Protein AF-F8X136-F1 (afdb_monomer_lite)

Sequence (197 aa):
MKDFIKNSFYFIIFLIKLIYHGHFWNPIKKESLGTIAVLANGPSLKDIIPNLLIKEEFKDVDYIVLNFFAFDNIFFKIKPKYYCFADPMFFHENHRIKDVRKLFSILENEVDWNLTIFIPSPFYRSFVSFSQLKNKYINIIKINNLICKGFPNVRNFFYKKGLAAPPFGSVANLAIFVALNKGYTNINLYGVDHTFF

Radius of gyration: 17.81 Å; chains: 1; bounding box: 45×40×52 Å

Structure (mmCIF, N/CA/C/O backbone):
data_AF-F8X136-F1
#
_entry.id   AF-F8X136-F1
#
loop_
_atom_site.group_PDB
_atom_site.id
_atom_site.type_symbol
_atom_site.label_atom_id
_atom_site.label_alt_id
_atom_site.label_comp_id
_atom_site.label_asym_id
_atom_site.label_entity_id
_atom_site.label_seq_id
_atom_site.pdbx_PDB_ins_code
_atom_site.Cartn_x
_atom_site.Cartn_y
_atom_site.Cartn_z
_atom_site.occupancy
_atom_site.B_iso_or_equiv
_atom_site.auth_seq_id
_atom_site.auth_comp_id
_atom_site.auth_asym_id
_atom_site.auth_atom_id
_atom_site.pdbx_PDB_model_num
ATOM 1 N N . MET A 1 1 ? 12.288 -15.333 -33.917 1.00 68.38 1 MET A N 1
ATOM 2 C CA . MET A 1 1 ? 13.685 -14.858 -33.742 1.00 68.38 1 MET A CA 1
ATOM 3 C C . MET A 1 1 ? 13.768 -13.402 -33.271 1.00 68.38 1 MET A C 1
ATOM 5 O O . MET A 1 1 ? 14.387 -13.164 -32.243 1.00 68.38 1 MET A O 1
ATOM 9 N N . LYS A 1 2 ? 13.115 -12.435 -33.942 1.00 76.69 2 LYS A N 1
ATOM 10 C CA . LYS A 1 2 ? 13.138 -11.008 -33.545 1.00 76.69 2 LYS A CA 1
ATOM 11 C C . LYS A 1 2 ? 12.633 -10.749 -32.113 1.00 76.69 2 LYS A C 1
ATOM 13 O O . LYS A 1 2 ? 13.304 -10.053 -31.356 1.00 76.69 2 LYS A O 1
ATOM 18 N N . ASP A 1 3 ? 11.527 -11.376 -31.706 1.00 82.69 3 ASP A N 1
ATOM 19 C CA . ASP A 1 3 ? 10.986 -11.210 -30.344 1.00 82.69 3 ASP A CA 1
ATOM 20 C C . ASP A 1 3 ? 11.877 -11.815 -29.260 1.00 82.69 3 ASP A C 1
ATOM 22 O O . ASP A 1 3 ? 11.983 -11.269 -28.166 1.00 82.69 3 ASP A O 1
ATOM 26 N N . PHE A 1 4 ? 12.566 -12.915 -29.572 1.00 86.75 4 PHE A N 1
ATOM 27 C CA . PHE A 1 4 ? 13.511 -13.535 -28.650 1.00 86.75 4 PHE A CA 1
ATOM 28 C C . PHE A 1 4 ? 14.698 -12.606 -28.377 1.00 86.75 4 PHE A C 1
ATOM 30 O O . PHE A 1 4 ? 14.999 -12.330 -27.222 1.00 86.75 4 PHE A O 1
ATOM 37 N N . ILE A 1 5 ? 15.310 -12.045 -29.426 1.00 88.94 5 ILE A N 1
ATOM 38 C CA . ILE A 1 5 ? 16.429 -11.097 -29.298 1.00 88.94 5 ILE A CA 1
ATOM 39 C C . ILE A 1 5 ? 15.996 -9.852 -28.508 1.00 88.94 5 ILE A C 1
ATOM 41 O O . ILE A 1 5 ? 16.678 -9.441 -27.570 1.00 88.94 5 ILE A O 1
ATOM 45 N N . LYS A 1 6 ? 14.825 -9.288 -28.834 1.00 88.62 6 LYS A N 1
ATOM 46 C CA . LYS A 1 6 ? 14.253 -8.129 -28.134 1.00 88.62 6 LYS A CA 1
ATOM 47 C C . LYS A 1 6 ? 14.013 -8.412 -26.646 1.00 88.62 6 LYS A C 1
ATOM 49 O O . LYS A 1 6 ? 14.388 -7.604 -25.798 1.00 88.62 6 LYS A O 1
ATOM 54 N N . ASN A 1 7 ? 13.415 -9.557 -26.319 1.00 89.31 7 ASN A N 1
ATOM 55 C CA . ASN A 1 7 ? 13.157 -9.948 -24.934 1.00 89.31 7 ASN A CA 1
ATOM 56 C C . ASN A 1 7 ? 14.448 -10.213 -24.158 1.00 89.31 7 ASN A C 1
ATOM 58 O O . ASN A 1 7 ? 14.544 -9.788 -23.008 1.00 89.31 7 ASN A O 1
ATOM 62 N N . SER A 1 8 ? 15.448 -10.835 -24.785 1.00 90.81 8 SER A N 1
ATOM 63 C CA . SER A 1 8 ? 16.775 -11.034 -24.195 1.00 90.81 8 SER A CA 1
ATOM 64 C C . SER A 1 8 ? 17.458 -9.703 -23.888 1.00 90.81 8 SER A C 1
ATOM 66 O O . SER A 1 8 ? 17.947 -9.514 -22.778 1.00 90.81 8 SER A O 1
ATOM 68 N N . PHE A 1 9 ? 17.415 -8.738 -24.811 1.00 92.00 9 PHE A N 1
ATOM 69 C CA . PHE A 1 9 ? 17.964 -7.399 -24.585 1.00 92.00 9 PHE A CA 1
ATOM 70 C C . PHE A 1 9 ? 17.290 -6.679 -23.405 1.00 92.00 9 PHE A C 1
ATOM 72 O O . PHE A 1 9 ? 17.971 -6.183 -22.505 1.00 92.00 9 PHE A O 1
ATOM 79 N N . TYR A 1 10 ? 15.952 -6.668 -23.345 1.00 91.19 10 TYR A N 1
ATOM 80 C CA . TYR A 1 10 ? 15.237 -6.073 -22.209 1.00 91.19 10 TYR A CA 1
ATOM 81 C C . TYR A 1 10 ? 15.516 -6.780 -20.888 1.00 91.19 10 TYR A C 1
ATOM 83 O O . TYR A 1 10 ? 15.599 -6.120 -19.850 1.00 91.19 10 TYR A O 1
ATOM 91 N N . PHE A 1 11 ? 15.658 -8.101 -20.922 1.00 91.38 11 PHE A N 1
ATOM 92 C CA . PHE A 1 11 ? 15.958 -8.881 -19.737 1.00 91.38 11 PHE A CA 1
ATOM 93 C C . PHE A 1 11 ? 17.374 -8.595 -19.220 1.00 91.38 11 PHE A C 1
ATOM 95 O O . PHE A 1 11 ? 17.539 -8.370 -18.025 1.00 91.38 11 PHE A O 1
ATOM 102 N N . ILE A 1 12 ? 18.371 -8.481 -20.106 1.00 91.81 12 ILE A N 1
ATOM 103 C CA . ILE A 1 12 ? 19.739 -8.074 -19.743 1.00 91.81 12 ILE A CA 1
ATOM 104 C C . ILE A 1 12 ? 19.735 -6.683 -19.099 1.00 91.81 12 ILE A C 1
ATOM 106 O O . ILE A 1 12 ? 20.301 -6.507 -18.022 1.00 91.81 12 ILE A O 1
ATOM 110 N N . ILE A 1 13 ? 19.036 -5.705 -19.690 1.00 91.25 13 ILE A N 1
ATOM 111 C CA . ILE A 1 13 ? 18.898 -4.366 -19.089 1.00 91.25 13 ILE A CA 1
ATOM 112 C C . ILE A 1 13 ? 18.251 -4.448 -17.702 1.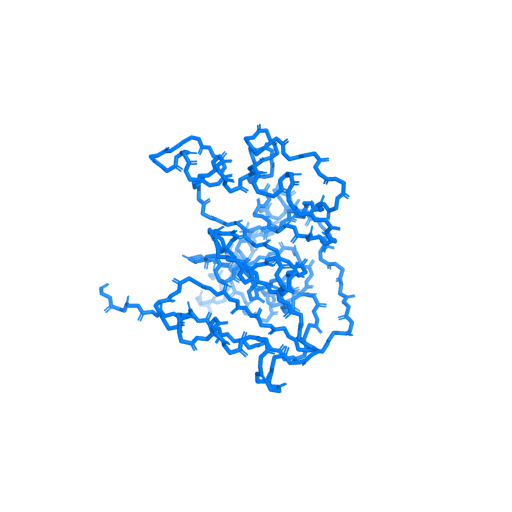00 91.25 13 ILE A C 1
ATOM 114 O O . ILE A 1 13 ? 18.670 -3.745 -16.782 1.00 91.25 13 ILE A O 1
ATOM 118 N N . PHE A 1 14 ? 17.220 -5.279 -17.537 1.00 91.44 14 PHE A N 1
ATOM 119 C CA . PHE A 1 14 ? 16.591 -5.488 -16.236 1.00 91.44 14 PHE A CA 1
ATOM 120 C C . PHE A 1 14 ? 17.577 -6.064 -15.211 1.00 91.44 14 PHE A C 1
ATOM 122 O O . PHE A 1 14 ? 17.640 -5.540 -14.103 1.00 91.44 14 PHE A O 1
ATOM 129 N N . LEU A 1 15 ? 18.371 -7.077 -15.572 1.00 91.44 15 LEU A N 1
ATOM 130 C CA . LEU A 1 15 ? 19.378 -7.661 -14.681 1.00 91.44 15 LEU A CA 1
ATOM 131 C C . LEU A 1 15 ? 20.435 -6.632 -14.268 1.00 91.44 15 LEU A C 1
ATOM 133 O O . LEU A 1 15 ? 20.751 -6.530 -13.087 1.00 91.44 15 LEU A O 1
ATOM 137 N N . ILE A 1 16 ? 20.912 -5.816 -15.212 1.00 91.50 16 ILE A N 1
ATOM 138 C CA . ILE A 1 16 ? 21.828 -4.705 -14.924 1.00 91.50 16 ILE A CA 1
ATOM 139 C C . ILE A 1 16 ? 21.189 -3.760 -13.895 1.00 91.50 16 ILE A C 1
ATOM 141 O O . ILE A 1 16 ? 21.776 -3.484 -12.852 1.00 91.50 16 ILE A O 1
ATOM 145 N N . LYS A 1 17 ? 19.946 -3.318 -14.123 1.00 89.69 17 LYS A N 1
ATOM 146 C CA . LYS A 1 17 ? 19.231 -2.444 -13.175 1.00 89.69 17 LYS A CA 1
ATOM 147 C C . LYS A 1 17 ? 19.014 -3.095 -11.810 1.00 89.69 17 LYS A C 1
ATOM 149 O O . LYS A 1 17 ? 19.097 -2.403 -10.800 1.00 89.69 17 LYS A O 1
ATOM 154 N N . LEU A 1 18 ? 18.745 -4.399 -11.772 1.00 89.62 18 LEU A N 1
ATOM 155 C CA . LEU A 1 18 ? 18.602 -5.156 -10.531 1.00 89.62 18 LEU A CA 1
ATOM 156 C C . LEU A 1 18 ? 19.907 -5.159 -9.730 1.00 89.62 18 LEU A C 1
ATOM 158 O O . LEU A 1 18 ? 19.856 -4.983 -8.519 1.00 89.62 18 LEU A O 1
ATOM 162 N N . ILE A 1 19 ? 21.056 -5.280 -10.399 1.00 88.69 19 ILE A N 1
ATOM 163 C CA . ILE A 1 19 ? 22.373 -5.234 -9.754 1.00 88.69 19 ILE A CA 1
ATOM 164 C C . ILE A 1 19 ? 22.672 -3.852 -9.167 1.00 88.69 19 ILE A C 1
ATOM 166 O O . ILE A 1 19 ? 23.126 -3.764 -8.030 1.00 88.69 19 ILE A O 1
ATOM 170 N N . TYR A 1 20 ? 22.389 -2.777 -9.906 1.00 85.38 20 TYR A N 1
ATOM 171 C CA . TYR A 1 20 ? 22.745 -1.419 -9.472 1.00 85.38 20 TYR A CA 1
ATOM 172 C C . TYR A 1 20 ? 21.740 -0.766 -8.514 1.00 85.38 20 TYR A C 1
ATOM 174 O O . TYR A 1 20 ? 22.125 0.061 -7.690 1.00 85.38 20 TYR A O 1
ATOM 182 N N . HIS A 1 21 ? 20.451 -1.091 -8.627 1.00 78.75 21 HIS A N 1
ATOM 183 C CA . HIS A 1 21 ? 19.378 -0.385 -7.911 1.00 78.75 21 HIS A CA 1
ATOM 184 C C . HIS A 1 21 ? 18.454 -1.303 -7.114 1.00 78.75 21 HIS A C 1
ATOM 186 O O . HIS A 1 21 ? 17.622 -0.824 -6.342 1.00 78.75 21 HIS A O 1
ATOM 192 N N . GLY A 1 22 ? 18.552 -2.612 -7.327 1.00 70.06 22 GLY A N 1
ATOM 193 C CA . GLY A 1 22 ? 17.699 -3.581 -6.670 1.00 70.06 22 GLY A CA 1
ATOM 194 C C . GLY A 1 22 ? 18.111 -3.858 -5.233 1.00 70.06 22 GLY A C 1
ATOM 195 O O . GLY A 1 22 ? 19.248 -3.658 -4.809 1.00 70.06 22 GLY A O 1
ATOM 196 N N . HIS A 1 23 ? 17.157 -4.392 -4.483 1.00 75.69 23 HIS A N 1
ATOM 197 C CA . HIS A 1 23 ? 17.448 -5.151 -3.276 1.00 75.69 23 HIS A CA 1
ATOM 198 C C . HIS A 1 23 ? 17.179 -6.625 -3.581 1.00 75.69 23 HIS A C 1
ATOM 200 O O . HIS A 1 23 ? 16.174 -6.953 -4.212 1.00 75.69 23 HIS A O 1
ATOM 206 N N . PHE A 1 24 ? 18.091 -7.503 -3.162 1.00 80.69 24 PHE A N 1
ATOM 207 C CA . PHE A 1 24 ? 18.081 -8.928 -3.515 1.00 80.69 24 PHE A CA 1
ATOM 208 C C . PHE A 1 24 ? 17.252 -9.806 -2.566 1.00 80.69 24 PHE A C 1
ATOM 210 O O . PHE A 1 24 ? 17.377 -11.028 -2.574 1.00 80.69 24 PHE A O 1
ATOM 217 N N . TRP A 1 25 ? 16.396 -9.201 -1.745 1.00 81.06 25 TRP A N 1
ATOM 218 C CA . TRP A 1 25 ? 15.521 -9.909 -0.817 1.00 81.06 25 TRP A CA 1
ATOM 219 C C . TRP A 1 25 ? 14.081 -9.425 -0.958 1.00 81.06 25 TRP A C 1
ATOM 221 O O . TRP A 1 25 ? 13.841 -8.268 -1.301 1.00 81.06 25 TRP A O 1
ATOM 231 N N . ASN A 1 26 ? 13.122 -10.302 -0.644 1.00 84.31 26 ASN A N 1
ATOM 232 C CA . ASN A 1 26 ? 11.724 -9.908 -0.516 1.00 84.31 26 ASN A CA 1
ATOM 233 C C . ASN A 1 26 ? 11.485 -9.381 0.905 1.00 84.31 26 ASN A C 1
ATOM 235 O O . ASN A 1 26 ? 11.567 -10.164 1.853 1.00 84.31 26 ASN A O 1
ATOM 239 N N . PRO A 1 27 ? 11.195 -8.086 1.096 1.00 86.75 27 PRO A N 1
ATOM 240 C CA . PRO A 1 27 ? 10.870 -7.574 2.420 1.00 86.75 27 PRO A CA 1
ATOM 241 C C . PRO A 1 27 ? 9.451 -7.975 2.855 1.00 86.75 27 PRO A C 1
ATOM 243 O O . PRO A 1 27 ? 9.126 -7.908 4.041 1.00 86.75 27 PRO A O 1
ATOM 246 N N . ILE A 1 28 ? 8.606 -8.429 1.921 1.00 89.94 28 ILE A N 1
ATOM 247 C CA . ILE A 1 28 ? 7.302 -9.008 2.229 1.00 89.94 28 ILE A CA 1
ATOM 248 C C . ILE A 1 28 ? 7.516 -10.447 2.697 1.00 89.94 28 ILE A C 1
ATOM 250 O O . ILE A 1 28 ? 7.789 -11.350 1.906 1.00 89.94 28 ILE A O 1
ATOM 254 N N . LYS A 1 29 ? 7.363 -10.669 4.005 1.00 86.56 29 LYS A N 1
ATOM 255 C CA . LYS A 1 29 ? 7.279 -12.020 4.567 1.00 86.56 29 LYS A CA 1
ATOM 256 C C . LYS A 1 29 ? 5.979 -12.668 4.106 1.00 86.56 29 LYS A C 1
ATOM 258 O O . LYS A 1 29 ? 4.913 -12.118 4.387 1.00 86.56 29 LYS A O 1
ATOM 263 N N . LYS A 1 30 ? 6.091 -13.799 3.405 1.00 84.31 30 LYS A N 1
ATOM 264 C CA . LYS A 1 30 ? 4.945 -14.617 3.009 1.00 84.31 30 LYS A CA 1
ATOM 265 C C . LYS A 1 30 ? 4.347 -15.271 4.250 1.00 84.31 30 LYS A C 1
ATOM 267 O O . LYS A 1 30 ? 5.061 -15.892 5.032 1.00 84.31 30 LYS A O 1
ATOM 272 N N . GLU A 1 31 ? 3.046 -15.139 4.386 1.00 84.31 31 GLU A N 1
ATOM 273 C CA . GLU A 1 31 ? 2.221 -15.728 5.427 1.00 84.31 31 GLU A CA 1
ATOM 274 C C . GLU A 1 31 ? 1.159 -16.598 4.715 1.00 84.31 31 GLU A C 1
ATOM 276 O O . GLU A 1 31 ? 0.808 -16.347 3.561 1.00 84.31 31 GLU A O 1
ATOM 281 N N . SER A 1 32 ? 0.682 -17.673 5.345 1.00 70.12 32 SER A N 1
ATOM 282 C CA . SER A 1 32 ? -0.450 -18.440 4.802 1.00 70.12 32 SER A CA 1
ATOM 283 C C . SER A 1 32 ? -1.734 -17.782 5.291 1.00 70.12 32 SER A C 1
ATOM 285 O O . SER A 1 32 ? -2.169 -18.064 6.404 1.00 70.12 32 SER A O 1
ATOM 287 N N . LEU A 1 33 ? -2.278 -16.853 4.503 1.00 81.12 33 LEU A N 1
ATOM 288 C CA . LEU A 1 33 ? -3.357 -15.963 4.936 1.00 81.12 33 LEU A CA 1
ATOM 289 C C . LEU A 1 33 ? -4.677 -16.266 4.218 1.00 81.12 33 LEU A C 1
ATOM 291 O O . LEU A 1 33 ? -4.693 -16.751 3.084 1.00 81.12 33 LEU A O 1
ATOM 295 N N . GLY A 1 34 ? -5.783 -15.977 4.904 1.00 93.31 34 GLY A N 1
ATOM 296 C CA . GLY A 1 34 ? -7.142 -16.153 4.396 1.00 93.31 34 GLY A CA 1
ATOM 297 C C . GLY A 1 34 ? -7.514 -15.090 3.361 1.00 93.31 34 GLY A C 1
ATOM 298 O O . GLY A 1 34 ? -6.880 -14.973 2.308 1.00 93.31 34 GLY A O 1
ATOM 299 N N . THR A 1 35 ? -8.547 -14.314 3.671 1.00 96.62 35 THR A N 1
ATOM 300 C CA . THR A 1 35 ? -9.100 -13.288 2.783 1.00 96.62 35 THR A CA 1
ATOM 301 C C . THR A 1 35 ? -8.597 -11.898 3.164 1.00 96.62 35 THR A C 1
ATOM 303 O O . THR A 1 35 ? -8.497 -11.567 4.344 1.00 96.62 35 THR A O 1
ATOM 306 N N . ILE A 1 36 ? -8.306 -11.073 2.157 1.00 97.81 36 ILE A N 1
ATOM 307 C CA . ILE A 1 36 ? -8.037 -9.642 2.326 1.00 97.81 36 ILE A CA 1
ATOM 308 C C . ILE A 1 36 ? -8.934 -8.803 1.423 1.00 97.81 36 ILE A C 1
ATOM 310 O O . ILE A 1 36 ? -9.125 -9.132 0.252 1.00 97.81 36 ILE A O 1
ATOM 314 N N . ALA A 1 37 ? -9.434 -7.688 1.948 1.00 98.00 37 ALA A N 1
ATOM 315 C CA . ALA A 1 37 ? -10.122 -6.662 1.180 1.00 98.00 37 ALA A CA 1
ATOM 316 C C . ALA A 1 37 ? -9.177 -5.493 0.867 1.00 98.00 37 ALA A C 1
ATOM 318 O O . ALA A 1 37 ? -8.633 -4.843 1.765 1.00 98.00 37 ALA A O 1
ATOM 319 N N . VAL A 1 38 ? -8.996 -5.211 -0.425 1.00 98.19 38 VAL A N 1
ATOM 320 C CA . VAL A 1 38 ? -8.336 -4.003 -0.928 1.00 98.19 38 VAL A CA 1
ATOM 321 C C . VAL A 1 38 ? -9.386 -2.913 -1.076 1.00 98.19 38 VAL A C 1
ATOM 323 O O . VAL A 1 38 ? -10.239 -2.985 -1.962 1.00 98.19 38 VAL A O 1
ATOM 326 N N . LEU A 1 39 ? -9.306 -1.896 -0.221 1.00 97.75 39 LEU A N 1
ATOM 327 C CA . LEU A 1 39 ? -10.189 -0.734 -0.247 1.00 97.75 39 LEU A CA 1
ATOM 328 C C . LEU A 1 39 ? -9.473 0.411 -0.967 1.00 97.75 39 LEU A C 1
ATOM 330 O O . LEU A 1 39 ? -8.660 1.129 -0.379 1.00 97.75 39 LEU A O 1
ATOM 334 N N . ALA A 1 40 ? -9.728 0.526 -2.269 1.00 94.50 40 ALA A N 1
ATOM 335 C CA . ALA A 1 40 ? -9.256 1.637 -3.086 1.00 94.50 40 ALA A CA 1
ATOM 336 C C . ALA A 1 40 ? -10.184 2.857 -2.948 1.00 94.50 40 ALA A C 1
ATOM 338 O O . ALA A 1 40 ? -11.033 2.892 -2.072 1.00 94.50 40 ALA A O 1
ATOM 339 N N . ASN A 1 41 ? -10.010 3.889 -3.775 1.00 90.31 41 ASN A N 1
ATOM 340 C CA . ASN A 1 41 ? -10.649 5.200 -3.572 1.00 90.31 41 ASN A CA 1
ATOM 341 C C . ASN A 1 41 ? -11.751 5.549 -4.578 1.00 90.31 41 ASN A C 1
ATOM 343 O O . ASN A 1 41 ? -12.173 6.704 -4.651 1.00 90.31 41 ASN A O 1
ATOM 347 N N . GLY A 1 42 ? -12.160 4.602 -5.411 1.00 91.06 42 GLY A N 1
ATOM 348 C CA . GLY A 1 42 ? -13.176 4.839 -6.421 1.00 91.06 42 GLY A CA 1
ATOM 349 C C . GLY A 1 42 ? -14.564 5.108 -5.810 1.00 91.06 42 GLY A C 1
ATOM 350 O O . GLY A 1 42 ? -14.824 4.710 -4.668 1.00 91.06 42 GLY A O 1
ATOM 351 N N . PRO A 1 43 ? -15.464 5.799 -6.541 1.00 91.69 43 PRO A N 1
ATOM 352 C CA . PRO A 1 43 ? -16.816 6.113 -6.082 1.00 91.69 43 PRO A CA 1
ATOM 353 C C . PRO A 1 43 ? -17.616 4.925 -5.534 1.00 91.69 43 PRO A C 1
ATOM 355 O O . PRO A 1 43 ? -18.352 5.120 -4.566 1.00 91.69 43 PRO A O 1
ATOM 358 N N . SER A 1 44 ? -17.450 3.717 -6.088 1.00 93.75 44 SER A N 1
ATOM 359 C CA . SER A 1 44 ? -18.178 2.518 -5.641 1.00 93.75 44 SER A CA 1
ATOM 360 C C . SER A 1 44 ? -17.847 2.113 -4.204 1.00 93.75 44 SER A C 1
ATOM 362 O O . SER A 1 44 ? -18.632 1.418 -3.564 1.00 93.75 44 SER A O 1
ATOM 364 N N . LEU A 1 45 ? -16.730 2.593 -3.639 1.00 94.88 45 LEU A N 1
ATOM 365 C CA . LEU A 1 45 ? -16.382 2.338 -2.240 1.00 94.88 45 LEU A CA 1
ATOM 366 C C . LEU A 1 45 ? -17.422 2.914 -1.267 1.00 94.88 45 LEU A C 1
ATOM 368 O O . LEU A 1 45 ? -17.621 2.357 -0.187 1.00 94.88 45 LEU A O 1
ATOM 372 N N . LYS A 1 46 ? -18.104 4.006 -1.636 1.00 93.06 46 LYS A N 1
ATOM 373 C CA . LYS A 1 46 ? -19.088 4.673 -0.767 1.00 93.06 46 LYS A CA 1
ATOM 374 C C . LYS A 1 46 ? -20.222 3.741 -0.348 1.00 93.06 46 LYS A C 1
ATOM 376 O O . LYS A 1 46 ? -20.654 3.802 0.798 1.00 93.06 46 LYS A O 1
ATOM 381 N N . ASP A 1 47 ? -20.634 2.845 -1.238 1.00 93.06 47 ASP A N 1
ATOM 382 C CA . ASP A 1 47 ? -21.699 1.875 -0.973 1.00 93.06 47 ASP A CA 1
ATOM 383 C C . ASP A 1 47 ? -21.198 0.673 -0.152 1.00 93.06 47 ASP A C 1
ATOM 385 O O . ASP A 1 47 ? -21.979 -0.074 0.440 1.00 93.06 47 ASP A O 1
ATOM 389 N N . ILE A 1 48 ? -19.877 0.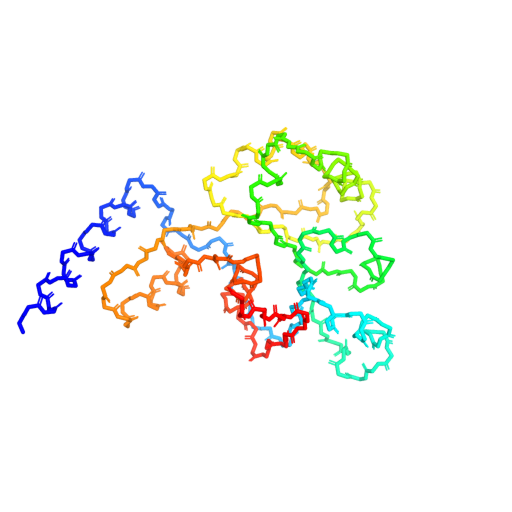487 -0.079 1.00 95.38 48 ILE A N 1
ATOM 390 C CA . ILE A 1 48 ? -19.233 -0.604 0.656 1.00 95.38 48 ILE A CA 1
ATOM 391 C C . ILE A 1 48 ? -18.953 -0.214 2.109 1.00 95.38 48 ILE A C 1
ATOM 393 O O . ILE A 1 48 ? -19.179 -1.032 2.998 1.00 95.38 48 ILE A O 1
ATOM 397 N N . ILE A 1 49 ? -18.524 1.026 2.378 1.00 94.81 49 ILE A N 1
ATOM 398 C CA . ILE A 1 49 ? -18.128 1.495 3.724 1.00 94.81 49 ILE A CA 1
ATOM 399 C C . ILE A 1 49 ? -19.163 1.168 4.819 1.00 94.81 49 ILE A C 1
ATOM 401 O O . ILE A 1 49 ? -18.762 0.600 5.839 1.00 94.81 49 ILE A O 1
ATOM 405 N N . PRO A 1 50 ? -20.475 1.441 4.645 1.00 93.94 50 PRO A N 1
ATOM 406 C CA . PRO A 1 50 ? -21.4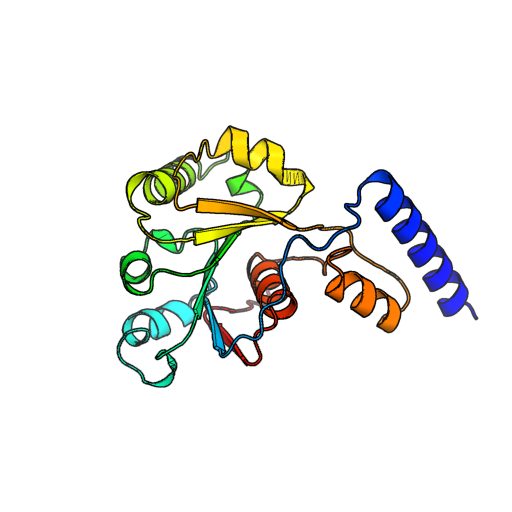76 1.144 5.674 1.00 93.94 50 PRO A CA 1
ATOM 407 C C . PRO A 1 50 ? -21.612 -0.351 5.986 1.00 93.94 50 PRO A C 1
ATOM 409 O O . PRO A 1 50 ? -22.058 -0.722 7.068 1.00 93.94 50 PRO A O 1
ATOM 412 N N . ASN A 1 51 ? -21.222 -1.213 5.044 1.00 94.31 51 ASN A N 1
ATOM 413 C CA . ASN A 1 51 ? -21.401 -2.656 5.124 1.00 94.31 51 ASN A CA 1
ATOM 414 C C . ASN A 1 51 ? -20.214 -3.388 5.767 1.00 94.31 51 ASN A C 1
ATOM 416 O O . ASN A 1 51 ? -20.394 -4.527 6.200 1.00 94.31 51 ASN A O 1
ATOM 420 N N . LEU A 1 52 ? -19.043 -2.742 5.876 1.00 94.31 52 LEU A N 1
ATOM 421 C CA . LEU A 1 52 ? -17.785 -3.357 6.336 1.00 94.31 52 LEU A CA 1
ATOM 422 C C . LEU A 1 52 ? -17.855 -3.978 7.741 1.00 94.31 52 LEU A C 1
ATOM 424 O O . LEU A 1 52 ? -17.054 -4.845 8.062 1.00 94.31 52 LEU A O 1
ATOM 428 N N . LEU A 1 53 ? -18.792 -3.538 8.584 1.00 93.06 53 LEU A N 1
ATOM 429 C CA . LEU A 1 53 ? -18.952 -4.043 9.956 1.00 93.06 53 LEU A CA 1
ATOM 430 C C . LEU A 1 53 ? -20.187 -4.927 10.147 1.00 93.06 53 LEU A C 1
ATOM 432 O O . LEU A 1 53 ? -20.421 -5.401 11.254 1.00 93.06 53 LEU A O 1
ATOM 436 N N . ILE A 1 54 ? -21.013 -5.081 9.110 1.00 92.81 54 ILE A N 1
ATOM 437 C CA . ILE A 1 54 ? -22.357 -5.662 9.234 1.00 92.81 54 ILE A CA 1
ATOM 438 C C . ILE A 1 54 ? -22.476 -6.943 8.416 1.00 92.81 54 ILE A C 1
ATOM 440 O O . ILE A 1 54 ? -23.072 -7.912 8.880 1.00 92.81 54 ILE A O 1
ATOM 444 N N . LYS A 1 55 ? -21.944 -6.963 7.189 1.00 93.00 55 LYS A N 1
ATOM 445 C CA . LYS A 1 55 ? -22.090 -8.129 6.314 1.00 93.00 55 LYS A CA 1
ATOM 446 C C . LYS A 1 55 ? -21.069 -9.209 6.658 1.00 93.00 55 LYS A C 1
ATOM 448 O O . LYS A 1 55 ? -19.889 -8.924 6.837 1.00 93.00 55 LYS A O 1
ATOM 453 N N . GLU A 1 56 ? -21.522 -10.460 6.633 1.00 91.62 56 GLU A N 1
ATOM 454 C CA . GLU A 1 56 ? -20.688 -11.648 6.870 1.00 91.62 56 GLU A CA 1
ATOM 455 C C . GLU A 1 56 ? -19.489 -11.750 5.912 1.00 91.62 56 GLU A C 1
ATOM 457 O O . GLU A 1 56 ? -18.446 -12.260 6.300 1.00 91.62 56 GLU A O 1
ATOM 462 N N . GLU A 1 57 ? -19.580 -11.206 4.691 1.00 91.56 57 GLU A N 1
ATOM 463 C CA . GLU A 1 57 ? -18.462 -11.207 3.727 1.00 91.56 57 GLU A CA 1
ATOM 464 C C . GLU A 1 57 ? -17.208 -10.459 4.224 1.00 91.56 57 GLU A C 1
ATOM 466 O O . GLU A 1 57 ? -16.121 -10.666 3.689 1.00 91.56 57 GLU A O 1
ATOM 471 N N . PHE A 1 58 ? -17.361 -9.596 5.234 1.00 94.69 58 PHE A N 1
ATOM 472 C CA . PHE A 1 58 ? -16.302 -8.776 5.827 1.00 94.69 58 PHE A CA 1
ATOM 473 C C . PHE A 1 58 ? -15.810 -9.298 7.182 1.00 94.69 58 PHE A C 1
ATOM 475 O O . PHE A 1 58 ? -14.930 -8.696 7.806 1.00 94.69 58 PHE A O 1
ATOM 482 N N . LYS A 1 59 ? -16.362 -10.423 7.642 1.00 92.06 59 LYS A N 1
ATOM 483 C CA . LYS A 1 59 ? -15.952 -11.089 8.874 1.00 92.06 59 LYS A CA 1
ATOM 484 C C . LYS A 1 59 ? -14.670 -11.889 8.647 1.00 92.06 59 LYS A C 1
ATOM 486 O O . LYS A 1 59 ? -14.528 -12.556 7.628 1.00 92.06 59 LYS A O 1
ATOM 491 N N . ASP A 1 60 ? -13.741 -11.818 9.600 1.00 91.75 60 ASP A N 1
ATOM 492 C CA . ASP A 1 60 ? -12.431 -12.488 9.533 1.00 91.75 60 ASP A CA 1
ATOM 493 C C . ASP A 1 60 ? -11.613 -12.129 8.270 1.00 91.75 60 ASP A C 1
ATOM 495 O O . ASP A 1 60 ? -10.815 -12.921 7.763 1.00 91.75 60 ASP A O 1
ATOM 499 N N . VAL A 1 61 ? -11.812 -10.906 7.760 1.00 95.69 61 VAL A N 1
ATOM 500 C CA . VAL A 1 61 ? -11.104 -10.345 6.604 1.00 95.69 61 VAL A CA 1
ATOM 501 C C . VAL A 1 61 ? -10.048 -9.344 7.069 1.00 95.69 61 VAL A C 1
ATOM 503 O O . VAL A 1 61 ? -10.341 -8.422 7.828 1.00 95.69 61 VAL A O 1
ATOM 506 N N . ASP A 1 62 ? -8.817 -9.498 6.577 1.00 97.50 62 ASP A N 1
ATOM 507 C CA . ASP A 1 62 ? -7.782 -8.471 6.723 1.00 97.50 62 ASP A CA 1
ATOM 508 C C . ASP A 1 62 ? -8.060 -7.308 5.749 1.00 97.50 62 ASP A C 1
ATOM 510 O O . ASP A 1 62 ? -8.644 -7.493 4.681 1.00 97.50 62 ASP A O 1
ATOM 514 N N . TYR A 1 63 ? -7.588 -6.100 6.060 1.00 98.38 63 TYR A N 1
ATOM 515 C CA . TYR A 1 63 ? -7.786 -4.928 5.195 1.00 98.38 63 TYR A CA 1
ATOM 516 C C . TYR A 1 63 ? -6.470 -4.299 4.750 1.00 98.38 63 TYR A C 1
ATOM 518 O O . TYR A 1 63 ? -5.530 -4.136 5.538 1.00 98.38 63 TYR A O 1
ATOM 526 N N . ILE A 1 64 ? -6.441 -3.880 3.484 1.00 98.62 64 ILE A N 1
ATOM 527 C CA . ILE A 1 64 ? -5.431 -2.978 2.934 1.00 98.62 64 ILE A CA 1
ATOM 528 C C . ILE A 1 64 ? -6.100 -1.733 2.369 1.00 98.62 64 ILE A C 1
ATOM 530 O O . ILE A 1 64 ? -6.988 -1.811 1.522 1.00 98.62 64 ILE A O 1
ATOM 534 N N . VAL A 1 65 ? -5.654 -0.581 2.854 1.00 98.50 65 VAL A N 1
ATOM 535 C CA . VAL A 1 65 ? -6.200 0.732 2.496 1.00 98.50 65 VAL A CA 1
ATOM 536 C C . VAL A 1 65 ? -5.132 1.583 1.812 1.00 98.50 65 VAL A C 1
ATOM 538 O O . VAL A 1 65 ? -3.941 1.249 1.830 1.00 98.50 65 VAL A O 1
ATOM 541 N N . LEU A 1 66 ? -5.534 2.681 1.174 1.00 97.19 66 LEU A N 1
ATOM 542 C CA . LEU A 1 66 ? -4.613 3.533 0.425 1.00 97.19 66 LEU A CA 1
ATOM 543 C C . LEU A 1 66 ? -4.970 5.022 0.493 1.00 97.19 66 LEU A C 1
ATOM 545 O O . LEU A 1 66 ? -6.080 5.413 0.847 1.00 97.19 66 LEU A O 1
ATOM 549 N N . ASN A 1 67 ? -4.002 5.871 0.137 1.00 96.31 67 ASN A N 1
ATOM 550 C CA . ASN A 1 67 ? -4.155 7.328 0.041 1.00 96.31 67 ASN A CA 1
ATOM 551 C C . ASN A 1 67 ? -4.771 7.966 1.304 1.00 96.31 67 ASN A C 1
ATOM 553 O O . ASN A 1 67 ? -4.187 7.857 2.371 1.00 96.31 67 ASN A O 1
ATOM 557 N N . PHE A 1 68 ? -5.922 8.640 1.210 1.00 97.44 68 PHE A N 1
ATOM 558 C CA . PHE A 1 68 ? -6.570 9.362 2.317 1.00 97.44 68 PHE A CA 1
ATOM 559 C C . PHE A 1 68 ? -7.657 8.558 3.044 1.00 97.44 68 PHE A C 1
ATOM 561 O O . PHE A 1 68 ? -8.483 9.153 3.729 1.00 97.44 68 PHE A O 1
ATOM 568 N N . PHE A 1 69 ? -7.686 7.228 2.905 1.00 97.94 69 PHE A N 1
ATOM 569 C CA . PHE A 1 69 ? -8.722 6.391 3.524 1.00 97.94 69 PHE A CA 1
ATOM 570 C C . PHE A 1 69 ? -8.858 6.616 5.042 1.00 97.94 69 PHE A C 1
ATOM 572 O O . PHE A 1 69 ? -9.966 6.581 5.565 1.00 97.94 69 PHE A O 1
ATOM 579 N N . ALA A 1 70 ? -7.761 6.937 5.740 1.00 98.06 70 ALA A N 1
ATOM 580 C CA . ALA A 1 70 ? -7.782 7.237 7.177 1.00 98.06 70 ALA A CA 1
ATOM 581 C C . ALA A 1 70 ? -8.639 8.452 7.586 1.00 98.06 70 ALA A C 1
ATOM 583 O O . ALA A 1 70 ? -8.803 8.707 8.773 1.00 98.06 70 ALA A O 1
ATOM 584 N N . PHE A 1 71 ? -9.162 9.231 6.635 1.00 97.75 71 PHE A N 1
ATOM 585 C CA . PHE A 1 71 ? -10.097 10.318 6.934 1.00 97.75 71 PHE A CA 1
ATOM 586 C C . PHE A 1 71 ? -11.506 9.831 7.261 1.00 97.75 71 PHE A C 1
ATOM 588 O O . PHE A 1 71 ? -12.281 10.597 7.831 1.00 97.75 71 PHE A O 1
ATOM 595 N N . ASP A 1 72 ? -11.848 8.602 6.886 1.00 96.50 72 ASP A N 1
ATOM 596 C CA . ASP A 1 72 ? -13.137 8.012 7.210 1.00 96.50 72 ASP A CA 1
ATOM 597 C C . ASP A 1 72 ? -13.077 7.309 8.574 1.00 96.50 72 ASP A C 1
ATOM 599 O O . ASP A 1 72 ? -12.158 6.536 8.849 1.00 96.50 72 ASP A O 1
ATOM 603 N N . ASN A 1 73 ? -14.085 7.531 9.424 1.00 96.31 73 ASN A N 1
ATOM 604 C CA . ASN A 1 73 ? -14.175 6.930 10.759 1.00 96.31 73 ASN A CA 1
ATOM 605 C C . ASN A 1 73 ? -14.143 5.395 10.732 1.00 96.31 73 ASN A C 1
ATOM 607 O O . ASN A 1 73 ? -13.788 4.768 11.733 1.00 96.31 73 ASN A O 1
ATOM 611 N N . ILE A 1 74 ? -14.518 4.775 9.610 1.00 97.19 74 ILE A N 1
ATOM 612 C CA . ILE A 1 74 ? -14.445 3.326 9.436 1.00 97.19 74 ILE A CA 1
ATOM 613 C C . ILE A 1 74 ? -13.014 2.793 9.579 1.00 97.19 74 ILE A C 1
ATOM 615 O O . ILE A 1 74 ? -12.837 1.673 10.053 1.00 97.19 74 ILE A O 1
ATOM 619 N N . PHE A 1 75 ? -11.995 3.603 9.262 1.00 98.44 75 PHE A N 1
ATOM 620 C CA . PHE A 1 75 ? -10.577 3.252 9.382 1.00 98.44 75 PHE A CA 1
ATOM 621 C C . PHE A 1 75 ? -10.210 2.778 10.792 1.00 98.44 75 PHE A C 1
ATOM 623 O O . PHE A 1 75 ? -9.587 1.729 10.952 1.00 98.44 75 PHE A O 1
ATOM 630 N N . PHE A 1 76 ? -10.664 3.502 11.816 1.00 98.31 76 PHE A N 1
ATOM 631 C CA . PHE A 1 76 ? -10.388 3.184 13.220 1.00 98.31 76 PHE A CA 1
ATOM 632 C C . PHE A 1 76 ? -11.177 1.975 13.731 1.00 98.31 76 PHE A C 1
ATOM 634 O O . PHE A 1 76 ? -10.807 1.379 14.741 1.00 98.31 76 PHE A O 1
ATOM 641 N N . LYS A 1 77 ? -12.263 1.606 13.039 1.00 97.44 77 LYS A N 1
ATOM 642 C CA . LYS A 1 77 ? -13.103 0.455 13.391 1.00 97.44 77 LYS A CA 1
ATOM 643 C C . LYS A 1 77 ? -12.575 -0.837 12.774 1.00 97.44 77 LYS A C 1
ATOM 645 O O . LYS A 1 77 ? -12.470 -1.832 13.479 1.00 97.44 77 LYS A O 1
ATOM 650 N N . ILE A 1 78 ? -12.221 -0.814 11.485 1.00 97.38 78 ILE A N 1
ATOM 651 C CA . ILE A 1 78 ? -11.711 -2.001 10.777 1.00 97.38 78 ILE A CA 1
ATOM 652 C C . ILE A 1 78 ? -10.229 -2.266 11.062 1.00 97.38 78 ILE A C 1
ATOM 654 O O . ILE A 1 78 ? -9.762 -3.368 10.799 1.00 97.38 78 ILE A O 1
ATOM 658 N N . LYS A 1 79 ? -9.493 -1.259 11.566 1.00 98.25 79 LYS A N 1
ATOM 659 C CA . LYS A 1 79 ? -8.078 -1.340 11.963 1.00 98.25 79 LYS A CA 1
ATOM 660 C C . LYS A 1 79 ? -7.226 -2.084 10.922 1.00 98.25 79 LYS A C 1
ATOM 662 O O . LYS A 1 79 ? -6.737 -3.183 11.192 1.00 98.25 79 LYS A O 1
ATOM 667 N N . PRO A 1 80 ? -7.059 -1.524 9.707 1.00 98.44 80 PRO A N 1
ATOM 668 C CA . PRO A 1 80 ? -6.438 -2.249 8.610 1.00 98.44 80 PRO A CA 1
ATOM 669 C C . PRO A 1 80 ? -5.023 -2.692 8.961 1.00 98.44 80 PRO A C 1
ATOM 671 O O . PRO A 1 80 ? -4.265 -1.964 9.602 1.00 98.44 80 PRO A O 1
ATOM 674 N N . LYS A 1 81 ? -4.652 -3.879 8.485 1.00 98.19 81 LYS A N 1
ATOM 675 C CA . LYS A 1 81 ? -3.323 -4.457 8.699 1.00 98.19 81 LYS A CA 1
ATOM 676 C C . LYS A 1 81 ? -2.272 -3.758 7.840 1.00 98.19 81 LYS A C 1
ATOM 678 O O . LYS A 1 81 ? -1.105 -3.663 8.234 1.00 98.19 81 LYS A O 1
ATOM 683 N N . TYR A 1 82 ? -2.675 -3.256 6.667 1.00 98.62 82 TYR A N 1
ATOM 684 C CA . TYR A 1 82 ? -1.765 -2.647 5.701 1.00 98.62 82 TYR A CA 1
ATOM 685 C C . TYR A 1 82 ? -2.261 -1.312 5.139 1.00 98.62 82 TYR A C 1
ATOM 687 O O . TYR A 1 82 ? -3.453 -1.107 4.918 1.00 98.62 82 TYR A O 1
ATOM 695 N N . TYR A 1 83 ? -1.308 -0.437 4.816 1.00 98.75 83 TYR A N 1
ATOM 696 C CA . TYR A 1 83 ? -1.534 0.839 4.137 1.00 98.75 83 TYR A CA 1
ATOM 697 C C . TYR A 1 83 ? -0.583 0.970 2.946 1.00 98.75 83 TYR A C 1
ATOM 699 O O . TYR A 1 83 ? 0.605 0.695 3.089 1.00 98.75 83 TYR A O 1
ATOM 707 N N . CYS A 1 84 ? -1.052 1.415 1.783 1.00 98.38 84 CYS A N 1
ATOM 708 C CA . CYS A 1 84 ? -0.186 1.665 0.626 1.00 98.38 84 CYS A CA 1
ATOM 709 C C . CYS A 1 84 ? -0.104 3.147 0.248 1.00 98.38 84 CYS A C 1
ATOM 711 O O . CYS A 1 84 ? -1.128 3.815 0.095 1.00 98.38 84 CYS A O 1
ATOM 713 N N . PHE A 1 85 ? 1.120 3.619 -0.013 1.00 97.56 85 PHE A N 1
ATOM 714 C CA . PHE A 1 85 ? 1.381 4.901 -0.669 1.00 97.56 85 PHE A CA 1
ATOM 715 C C . PHE A 1 85 ? 2.269 4.693 -1.889 1.00 97.56 85 PHE A C 1
ATOM 717 O O . PHE A 1 85 ? 3.380 4.185 -1.773 1.00 97.56 85 PHE A O 1
ATOM 724 N N . ALA A 1 86 ? 1.799 5.118 -3.059 1.00 94.81 86 ALA A N 1
ATOM 725 C CA . ALA A 1 86 ? 2.621 5.198 -4.269 1.00 94.81 86 ALA A CA 1
ATOM 726 C C . ALA A 1 86 ? 2.458 6.527 -5.023 1.00 94.81 86 ALA A C 1
ATOM 728 O O . ALA A 1 86 ? 3.212 6.779 -5.960 1.00 94.81 86 ALA A O 1
ATOM 729 N N . ASP A 1 87 ? 1.513 7.377 -4.610 1.00 93.75 87 ASP A N 1
ATOM 730 C CA . ASP A 1 87 ? 1.331 8.702 -5.194 1.00 93.75 87 ASP A CA 1
ATOM 731 C C . ASP A 1 87 ? 2.468 9.649 -4.753 1.00 93.75 87 ASP A C 1
ATOM 733 O O . ASP A 1 87 ? 2.754 9.726 -3.551 1.00 93.75 87 ASP A O 1
ATOM 737 N N . PRO A 1 88 ? 3.104 10.380 -5.690 1.00 92.44 88 PRO A N 1
ATOM 738 C CA . PRO A 1 88 ? 4.134 11.376 -5.404 1.00 92.44 88 PRO A CA 1
ATOM 739 C C . PRO A 1 88 ? 3.800 12.341 -4.251 1.00 92.44 88 PRO A C 1
ATOM 741 O O . PRO A 1 88 ? 4.709 12.726 -3.511 1.00 92.44 88 PRO A O 1
ATOM 744 N N . MET A 1 89 ? 2.521 12.682 -4.047 1.00 95.25 89 MET A N 1
ATOM 745 C CA . MET A 1 89 ? 2.081 13.641 -3.026 1.00 95.25 89 MET A CA 1
ATOM 746 C C . MET A 1 89 ? 2.423 13.239 -1.583 1.00 95.25 89 MET A C 1
ATOM 748 O O . MET A 1 89 ? 2.477 14.089 -0.697 1.00 95.25 89 MET A O 1
ATOM 752 N N . PHE A 1 90 ? 2.660 11.952 -1.322 1.00 96.75 90 PHE A N 1
ATOM 753 C CA . PHE A 1 90 ? 3.008 11.462 0.015 1.00 96.75 90 PHE A CA 1
ATOM 754 C C . PHE A 1 90 ? 4.515 11.489 0.295 1.00 96.75 90 PHE A C 1
ATOM 756 O O . PHE A 1 90 ? 4.946 11.041 1.355 1.00 96.75 90 PHE A O 1
ATOM 763 N N . PHE A 1 91 ? 5.329 11.993 -0.637 1.00 96.50 91 PHE A N 1
ATOM 764 C CA . PHE A 1 91 ? 6.790 11.923 -0.550 1.00 96.50 91 PHE A CA 1
ATOM 765 C C . PHE A 1 91 ? 7.489 13.286 -0.568 1.00 96.50 91 PHE A C 1
ATOM 767 O O . PHE A 1 91 ? 8.696 13.332 -0.341 1.00 96.50 91 PHE A O 1
ATOM 774 N N . HIS A 1 92 ? 6.771 14.370 -0.861 1.00 95.19 92 HIS A N 1
ATOM 775 C CA . HIS A 1 92 ? 7.283 15.742 -0.870 1.00 95.19 92 HIS A CA 1
ATOM 776 C C . HIS A 1 92 ? 6.130 16.756 -0.836 1.00 95.19 92 HIS A C 1
ATOM 778 O O . HIS A 1 92 ? 4.960 16.407 -1.023 1.00 95.19 92 HIS A O 1
ATOM 784 N N . GLU A 1 93 ? 6.464 18.025 -0.599 1.00 94.44 93 GLU A N 1
ATOM 785 C CA . GLU A 1 93 ? 5.491 19.116 -0.585 1.00 94.44 93 GLU A CA 1
ATOM 786 C C . GLU A 1 93 ? 4.766 19.270 -1.921 1.00 94.44 93 GLU A C 1
ATOM 788 O O . GLU A 1 93 ? 5.342 19.124 -2.995 1.00 94.44 93 GLU A O 1
ATOM 793 N N . ASN A 1 94 ? 3.469 19.555 -1.840 1.00 94.75 94 ASN A N 1
ATOM 794 C CA . ASN A 1 94 ? 2.584 19.679 -2.989 1.00 94.75 94 ASN A CA 1
ATOM 795 C C . ASN A 1 94 ? 1.320 20.468 -2.603 1.00 94.75 94 ASN A C 1
ATOM 797 O O . ASN A 1 94 ? 1.119 20.830 -1.443 1.00 94.75 94 ASN A O 1
ATOM 801 N N . HIS A 1 95 ? 0.429 20.689 -3.568 1.00 94.81 95 HIS A N 1
ATOM 802 C CA . HIS A 1 95 ? -0.808 21.456 -3.389 1.00 94.81 95 HIS A CA 1
ATOM 803 C C . HIS A 1 95 ? -1.775 20.887 -2.327 1.00 94.81 95 HIS A C 1
ATOM 805 O O . HIS A 1 95 ? -2.578 21.636 -1.776 1.00 94.81 95 HIS A O 1
ATOM 811 N N . ARG A 1 96 ? -1.685 19.593 -1.985 1.00 96.19 96 ARG A N 1
ATOM 812 C CA . ARG A 1 96 ? -2.487 18.931 -0.938 1.00 96.19 96 ARG A CA 1
ATOM 813 C C . ARG A 1 96 ? -1.755 18.786 0.393 1.00 96.19 96 ARG A C 1
ATOM 815 O O . ARG A 1 96 ? -2.148 17.968 1.222 1.00 96.19 96 ARG A O 1
ATOM 822 N N . ILE A 1 97 ? -0.707 19.576 0.638 1.00 97.31 97 ILE A N 1
ATOM 823 C CA . ILE A 1 97 ? 0.118 19.465 1.849 1.00 97.31 97 ILE A CA 1
ATOM 824 C C . ILE A 1 97 ? -0.704 19.465 3.145 1.00 97.31 97 ILE A C 1
ATOM 826 O O . ILE A 1 97 ? -0.393 18.698 4.049 1.00 97.31 97 ILE A O 1
ATOM 830 N N . LYS A 1 98 ? -1.786 20.250 3.233 1.00 98.12 98 LYS A N 1
ATOM 831 C CA . LYS A 1 98 ? -2.657 20.279 4.422 1.00 98.12 98 LYS A CA 1
ATOM 832 C C . LYS A 1 98 ? -3.304 18.918 4.695 1.00 98.12 98 LYS A C 1
ATOM 834 O O . LYS A 1 98 ? -3.249 18.437 5.824 1.00 98.12 98 LYS A O 1
ATOM 839 N N . ASP A 1 99 ? -3.844 18.275 3.66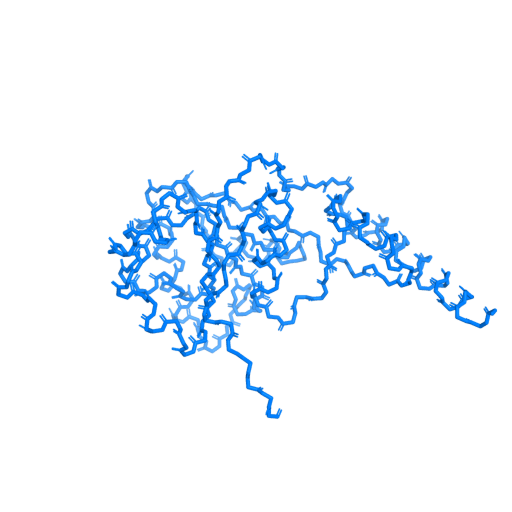1 1.00 98.31 99 ASP A N 1
ATOM 840 C CA . ASP A 1 99 ? -4.441 16.941 3.773 1.00 98.31 99 ASP A CA 1
ATOM 841 C C . ASP A 1 99 ? -3.377 15.899 4.118 1.00 98.31 99 ASP A C 1
ATOM 843 O O . ASP A 1 99 ? -3.581 15.051 4.979 1.00 98.31 99 ASP A O 1
ATOM 847 N N . VAL A 1 100 ? -2.212 15.975 3.474 1.00 98.50 100 VAL A N 1
ATOM 848 C CA . VAL A 1 100 ? -1.113 15.034 3.722 1.00 98.50 100 VAL A CA 1
ATOM 849 C C . VAL A 1 100 ? -0.599 15.154 5.160 1.00 98.50 100 VAL A C 1
ATOM 851 O O . VAL A 1 100 ? -0.395 14.142 5.826 1.00 98.50 100 VAL A O 1
ATOM 854 N N . ARG A 1 101 ? -0.465 16.376 5.690 1.00 98.31 101 ARG A N 1
ATOM 855 C CA . ARG A 1 101 ? -0.098 16.611 7.096 1.00 98.31 101 ARG A CA 1
ATOM 856 C C . ARG A 1 101 ? -1.173 16.117 8.056 1.00 98.31 101 ARG A C 1
ATOM 858 O O . ARG A 1 101 ? -0.827 15.476 9.043 1.00 98.31 101 ARG A O 1
ATOM 865 N N . LYS A 1 102 ? -2.456 16.343 7.752 1.00 98.69 102 LYS A N 1
ATOM 866 C CA . LYS A 1 102 ? -3.569 15.779 8.529 1.00 98.69 102 LYS A CA 1
ATOM 867 C C . LYS A 1 102 ? -3.504 14.250 8.557 1.00 98.69 102 LYS A C 1
ATOM 869 O O . LYS A 1 102 ? -3.615 13.661 9.624 1.00 98.69 102 LYS A O 1
ATOM 874 N N . LEU A 1 103 ? -3.278 13.612 7.409 1.00 98.75 103 LEU A N 1
ATOM 875 C CA . LEU A 1 103 ? -3.148 12.160 7.309 1.00 98.75 103 LEU A CA 1
ATOM 876 C C . LEU A 1 103 ? -1.991 11.637 8.163 1.00 98.75 103 LEU A C 1
ATOM 878 O O . LEU A 1 103 ? -2.183 10.711 8.943 1.00 98.75 103 LEU A O 1
ATOM 882 N N . PHE A 1 104 ? -0.803 12.232 8.052 1.00 98.69 104 PHE A N 1
ATOM 883 C CA . PHE A 1 104 ? 0.335 11.816 8.873 1.00 98.69 104 PHE A CA 1
ATOM 884 C C . PHE A 1 104 ? 0.108 12.082 10.363 1.00 98.69 104 PHE A C 1
ATOM 886 O O . PHE A 1 104 ? 0.518 11.264 11.175 1.00 98.69 104 PHE A O 1
ATOM 893 N N . SER A 1 105 ? -0.612 13.147 10.727 1.00 98.75 105 SER A N 1
ATOM 894 C CA . SER A 1 105 ? -1.034 13.393 12.110 1.00 98.75 105 SER A CA 1
ATOM 895 C C . SER A 1 105 ? -1.953 12.291 12.644 1.00 98.75 105 SER A C 1
ATOM 897 O O . SER A 1 105 ? -1.756 11.851 13.772 1.00 98.75 105 SER A O 1
ATOM 899 N N . ILE A 1 106 ? -2.922 11.825 11.847 1.00 98.81 106 ILE A N 1
ATOM 900 C CA . ILE A 1 106 ? -3.797 10.695 12.207 1.00 98.81 106 ILE A CA 1
ATOM 901 C C . ILE A 1 106 ? -2.961 9.425 12.404 1.00 98.81 106 ILE A C 1
ATOM 903 O O . ILE A 1 106 ? -3.074 8.749 13.423 1.00 98.81 106 ILE A O 1
ATOM 907 N N . LEU A 1 107 ? -2.083 9.113 11.446 1.00 98.75 107 LEU A N 1
ATOM 908 C CA . LEU A 1 107 ? -1.223 7.931 11.527 1.00 98.75 107 LEU A CA 1
ATOM 909 C C . LEU A 1 107 ? -0.286 7.980 12.743 1.00 98.75 107 LEU A C 1
ATOM 911 O O . LEU A 1 107 ? -0.068 6.961 13.392 1.00 98.75 107 LEU A O 1
ATOM 915 N N . GLU A 1 108 ? 0.252 9.149 13.078 1.00 98.69 108 GLU A N 1
ATOM 916 C CA . GLU A 1 108 ? 1.160 9.297 14.214 1.00 98.69 108 GLU A CA 1
ATOM 917 C C . GLU A 1 108 ? 0.441 9.183 15.561 1.00 98.69 108 GLU A C 1
ATOM 919 O O . GLU A 1 108 ? 0.924 8.488 16.451 1.00 98.69 108 GLU A O 1
ATOM 924 N N . ASN A 1 109 ? -0.702 9.858 15.710 1.00 98.56 109 ASN A N 1
ATOM 925 C CA . ASN A 1 109 ? -1.302 10.099 17.023 1.00 98.56 109 ASN A CA 1
ATOM 926 C C . ASN A 1 109 ? -2.499 9.196 17.345 1.00 98.56 109 ASN A C 1
ATOM 928 O O . ASN A 1 109 ? -2.821 9.029 18.518 1.00 98.56 109 ASN A O 1
ATOM 932 N N . GLU A 1 110 ? -3.172 8.637 16.337 1.00 98.50 110 GLU A N 1
ATOM 933 C CA . GLU A 1 110 ? -4.456 7.942 16.525 1.00 98.50 110 GLU A CA 1
ATOM 934 C C . GLU A 1 110 ? -4.386 6.440 16.208 1.00 98.50 110 GLU A C 1
ATOM 936 O O . GLU A 1 110 ? -5.249 5.675 16.637 1.00 98.50 110 GLU A O 1
ATOM 941 N N . VAL A 1 111 ? -3.362 5.982 15.480 1.00 98.69 111 VAL A N 1
ATOM 942 C CA . VAL A 1 111 ? -3.174 4.549 15.202 1.00 98.69 111 VAL A CA 1
ATOM 943 C C . VAL A 1 111 ? -2.575 3.852 16.424 1.00 98.69 111 VAL A C 1
ATOM 945 O O . VAL A 1 111 ? -1.415 4.071 16.773 1.00 98.69 111 VAL A O 1
ATOM 948 N N . ASP A 1 112 ? -3.360 2.967 17.040 1.00 98.56 112 ASP A N 1
ATOM 949 C CA . ASP A 1 112 ? -2.984 2.195 18.235 1.00 98.56 112 ASP A CA 1
ATOM 950 C C . ASP A 1 112 ? -2.799 0.684 17.985 1.00 98.56 112 ASP A C 1
ATOM 952 O O . ASP A 1 112 ? -2.620 -0.092 18.925 1.00 98.56 112 ASP A O 1
ATOM 956 N N . TRP A 1 113 ? -2.827 0.255 16.719 1.00 98.62 113 TRP A N 1
ATOM 957 C CA . TRP A 1 113 ? -2.706 -1.142 16.295 1.00 98.62 113 TRP A CA 1
ATOM 958 C C . TRP A 1 113 ? -1.586 -1.322 15.274 1.00 98.62 113 TRP A C 1
ATOM 960 O O . TRP A 1 113 ? -1.221 -0.393 14.556 1.00 98.62 113 TRP A O 1
ATOM 970 N N . ASN A 1 114 ? -1.069 -2.548 15.171 1.00 98.44 114 ASN A N 1
ATOM 971 C CA . ASN A 1 114 ? -0.004 -2.874 14.227 1.00 98.44 114 ASN A CA 1
ATOM 972 C C . ASN A 1 114 ? -0.447 -2.608 12.782 1.00 98.44 114 ASN A C 1
ATOM 974 O O . ASN A 1 114 ? -1.272 -3.338 12.232 1.00 98.44 114 ASN A O 1
ATOM 978 N N . LEU A 1 115 ? 0.162 -1.604 12.157 1.00 98.69 115 LEU A N 1
ATOM 979 C CA . LEU A 1 115 ? -0.109 -1.179 10.789 1.00 98.69 115 LEU A CA 1
ATOM 980 C C . LEU A 1 115 ? 1.194 -1.217 9.990 1.00 98.69 115 LEU A C 1
ATOM 982 O O . LEU A 1 115 ? 2.178 -0.570 10.346 1.00 98.69 115 LEU A O 1
ATOM 986 N N . THR A 1 116 ? 1.223 -1.957 8.880 1.00 98.69 116 THR A N 1
ATOM 987 C CA . THR A 1 116 ? 2.384 -1.926 7.975 1.00 98.69 116 THR A CA 1
ATOM 988 C C . THR A 1 116 ? 2.115 -1.038 6.768 1.00 98.69 116 THR A C 1
ATOM 990 O O . THR A 1 116 ? 1.221 -1.310 5.967 1.00 98.69 116 THR A O 1
ATOM 993 N N . ILE A 1 117 ? 2.930 -0.002 6.607 1.00 98.69 117 ILE A N 1
ATOM 994 C CA . ILE A 1 117 ? 2.905 0.898 5.460 1.00 98.69 117 ILE A CA 1
ATOM 995 C C . ILE A 1 117 ? 3.845 0.362 4.377 1.00 98.69 117 ILE A C 1
ATOM 997 O O . ILE A 1 117 ? 5.032 0.157 4.624 1.00 98.69 117 ILE A O 1
ATOM 1001 N N . PHE A 1 118 ? 3.334 0.189 3.161 1.00 98.12 118 PHE A N 1
ATOM 1002 C CA . PHE A 1 118 ? 4.105 -0.188 1.982 1.00 98.12 118 PHE A CA 1
ATOM 1003 C C . PHE A 1 118 ? 4.300 0.997 1.040 1.00 98.12 118 PHE A C 1
ATOM 1005 O O . PHE A 1 118 ? 3.333 1.648 0.637 1.00 98.12 118 PHE A O 1
ATOM 1012 N N . ILE A 1 119 ? 5.555 1.240 0.651 1.00 97.19 119 ILE A N 1
ATOM 1013 C CA . ILE A 1 119 ? 5.944 2.323 -0.267 1.00 97.19 119 ILE A CA 1
ATOM 1014 C C . ILE A 1 119 ? 6.963 1.852 -1.312 1.00 97.19 119 ILE A C 1
ATOM 1016 O O . ILE A 1 119 ? 7.745 0.946 -1.026 1.00 97.19 119 ILE A O 1
ATOM 1020 N N . PRO A 1 120 ? 7.036 2.456 -2.511 1.00 95.31 120 PRO A N 1
ATOM 1021 C CA . PRO A 1 120 ? 8.105 2.176 -3.466 1.00 95.31 120 PRO A CA 1
ATOM 1022 C C . PRO A 1 120 ? 9.490 2.538 -2.908 1.00 95.31 120 PRO A C 1
ATOM 1024 O O . PRO A 1 120 ? 9.683 3.599 -2.314 1.00 95.31 120 PRO A O 1
ATOM 1027 N N . SER A 1 121 ? 10.485 1.681 -3.141 1.00 93.81 121 SER A N 1
ATOM 1028 C CA . SER A 1 121 ? 11.824 1.823 -2.561 1.00 93.81 121 SER A CA 1
ATOM 1029 C C . SER A 1 121 ? 12.569 3.114 -2.889 1.00 93.81 121 SER A C 1
ATOM 1031 O O . SER A 1 121 ? 13.237 3.610 -1.974 1.00 93.81 121 SER A O 1
ATOM 1033 N N . PRO A 1 122 ? 12.451 3.720 -4.089 1.00 92.00 122 PRO A N 1
ATOM 1034 C CA . PRO A 1 122 ? 13.123 4.989 -4.364 1.00 92.00 122 PRO A CA 1
ATOM 1035 C C . PRO A 1 122 ? 12.635 6.134 -3.472 1.00 92.00 122 PRO A C 1
ATOM 1037 O O . PRO A 1 122 ? 13.392 7.063 -3.209 1.00 92.00 122 PRO A O 1
ATOM 1040 N N . PHE A 1 123 ? 11.405 6.047 -2.958 1.00 94.81 123 PHE A N 1
ATOM 1041 C CA . PHE A 1 123 ? 10.799 7.085 -2.128 1.00 94.81 123 PHE A CA 1
ATOM 1042 C C . PHE A 1 123 ? 10.952 6.839 -0.625 1.00 94.81 123 PHE A C 1
ATOM 1044 O O . PHE A 1 123 ? 10.425 7.602 0.173 1.00 94.81 123 PHE A O 1
ATOM 1051 N N . TYR A 1 124 ? 11.678 5.801 -0.197 1.00 95.00 124 TYR A N 1
ATOM 1052 C CA . TYR A 1 124 ? 11.773 5.474 1.229 1.00 95.00 124 TYR A CA 1
ATOM 1053 C C . TYR A 1 124 ? 12.370 6.611 2.066 1.00 95.00 124 TYR A C 1
ATOM 1055 O O . TYR A 1 124 ? 11.805 7.004 3.084 1.00 95.00 124 TYR A O 1
ATOM 1063 N N . ARG A 1 125 ? 13.508 7.169 1.632 1.00 95.50 125 ARG A N 1
ATOM 1064 C CA . ARG A 1 125 ? 14.190 8.235 2.384 1.00 95.50 125 ARG A CA 1
ATOM 1065 C C . ARG A 1 125 ? 13.357 9.515 2.430 1.00 95.50 125 ARG A C 1
ATOM 1067 O O . ARG A 1 125 ? 13.252 10.125 3.491 1.00 95.50 125 ARG A O 1
ATOM 1074 N N . SER A 1 126 ? 12.749 9.889 1.303 1.00 96.69 126 SER A N 1
ATOM 1075 C CA . SER A 1 126 ? 11.877 11.060 1.234 1.00 96.69 126 SER A CA 1
ATOM 1076 C C . SER A 1 126 ? 10.617 10.858 2.070 1.00 96.69 126 SER A C 1
ATOM 1078 O O . SER A 1 126 ? 10.283 11.743 2.842 1.00 96.69 126 SER A O 1
ATOM 1080 N N . PHE A 1 127 ? 9.990 9.676 2.032 1.00 97.81 127 PHE A N 1
ATOM 1081 C CA . PHE A 1 127 ? 8.841 9.346 2.877 1.00 97.81 127 PHE A CA 1
ATOM 1082 C C . PHE A 1 127 ? 9.154 9.497 4.364 1.00 97.81 127 PHE A C 1
ATOM 1084 O O . PHE A 1 127 ? 8.414 10.169 5.072 1.00 97.81 127 PHE A O 1
ATOM 1091 N N . VAL A 1 128 ? 10.245 8.897 4.851 1.00 97.31 128 VAL A N 1
ATOM 1092 C CA . VAL A 1 128 ? 10.608 8.953 6.278 1.00 97.31 128 VAL A CA 1
ATOM 1093 C C . VAL A 1 128 ? 10.878 10.394 6.713 1.00 97.31 128 VAL A C 1
ATOM 1095 O O . VAL A 1 128 ? 10.352 10.840 7.729 1.00 97.31 128 VAL A O 1
ATOM 1098 N N . SER A 1 129 ? 11.646 11.149 5.922 1.00 97.19 129 SER A N 1
ATOM 1099 C CA . SER A 1 129 ? 11.950 12.551 6.226 1.00 97.19 129 SER A CA 1
ATOM 1100 C C . SER A 1 129 ? 10.713 13.451 6.163 1.00 97.19 129 SER A C 1
ATOM 1102 O O . SER A 1 129 ? 10.567 14.352 6.987 1.00 97.19 129 SER A O 1
ATOM 1104 N N . PHE A 1 130 ? 9.830 13.210 5.196 1.00 97.75 130 PHE A N 1
ATOM 1105 C CA . PHE A 1 130 ? 8.662 14.041 4.948 1.00 97.75 130 PHE A CA 1
ATOM 1106 C C . PHE A 1 130 ? 7.518 13.737 5.915 1.00 97.75 130 PHE A C 1
ATOM 1108 O O . PHE A 1 130 ? 6.933 14.670 6.459 1.00 97.75 130 PHE A O 1
ATOM 1115 N N . SER A 1 131 ? 7.218 12.458 6.150 1.00 97.81 131 SER A N 1
ATOM 1116 C CA . SER A 1 131 ? 6.135 12.025 7.040 1.00 97.81 131 SER A CA 1
ATOM 1117 C C . SER A 1 131 ? 6.471 12.198 8.517 1.00 97.81 131 SER A C 1
ATOM 1119 O O . SER A 1 131 ? 5.575 12.495 9.299 1.00 97.81 131 SER A O 1
ATOM 1121 N N . GLN A 1 132 ? 7.752 12.056 8.885 1.00 97.25 132 GLN A N 1
ATOM 1122 C CA . GLN A 1 132 ? 8.245 12.121 10.266 1.00 97.25 132 GLN A CA 1
ATOM 1123 C C . GLN A 1 132 ? 7.530 11.167 11.236 1.00 97.25 132 GLN A C 1
ATOM 1125 O O . GLN A 1 132 ? 7.543 11.410 12.441 1.00 97.25 132 GLN A O 1
ATOM 1130 N N . LEU A 1 133 ? 6.941 10.080 10.723 1.00 97.88 133 LEU A N 1
ATOM 1131 C CA . LEU A 1 133 ? 6.252 9.084 11.539 1.00 97.88 133 LEU A CA 1
ATOM 1132 C C . LEU A 1 133 ? 7.236 8.405 12.502 1.00 97.88 133 LEU A C 1
ATOM 1134 O O . LEU A 1 133 ? 8.282 7.900 12.080 1.00 97.88 133 LEU A O 1
ATOM 1138 N N . LYS A 1 134 ? 6.888 8.390 13.790 1.00 97.81 134 LYS A N 1
ATOM 1139 C CA . LYS A 1 134 ? 7.620 7.740 14.889 1.00 97.81 134 LYS A CA 1
ATOM 1140 C C . LYS A 1 134 ? 6.728 6.795 15.700 1.00 97.81 134 LYS A C 1
ATOM 1142 O O . LYS A 1 134 ? 7.217 6.170 16.643 1.00 97.81 134 LYS A O 1
ATOM 1147 N N . ASN A 1 135 ? 5.456 6.654 15.332 1.00 98.50 135 ASN A N 1
ATOM 1148 C CA . ASN A 1 135 ? 4.519 5.752 15.983 1.00 98.50 135 ASN A CA 1
ATOM 1149 C C . ASN A 1 135 ? 5.043 4.302 16.020 1.00 98.50 135 ASN A C 1
ATOM 1151 O O . ASN A 1 135 ? 5.264 3.671 14.985 1.00 98.50 135 ASN A O 1
ATOM 1155 N N . LYS A 1 136 ? 5.183 3.750 17.235 1.00 98.12 136 LYS A N 1
ATOM 1156 C CA . LYS A 1 136 ? 5.700 2.393 17.492 1.00 98.12 136 LYS A CA 1
ATOM 1157 C C . LYS A 1 136 ? 4.853 1.268 16.887 1.00 98.12 136 LYS A C 1
ATOM 1159 O O . LYS A 1 136 ? 5.362 0.164 16.718 1.00 98.12 136 LYS A O 1
ATOM 1164 N N . TYR A 1 137 ? 3.578 1.525 16.596 1.00 98.62 137 TYR 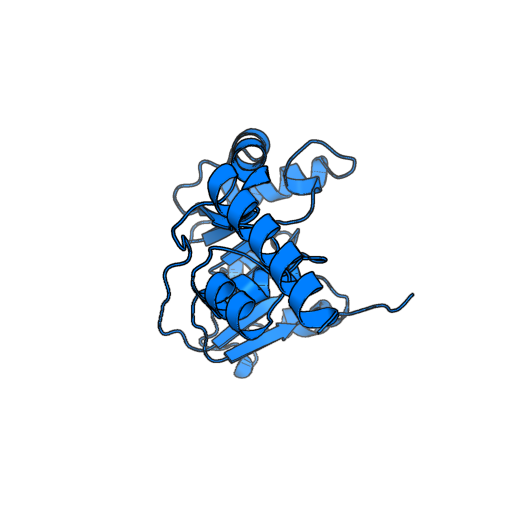A N 1
ATOM 1165 C CA . TYR A 1 137 ? 2.682 0.554 15.969 1.00 98.62 137 TYR A CA 1
ATOM 1166 C C . TYR A 1 137 ? 2.795 0.539 14.438 1.00 98.62 137 TYR A C 1
ATOM 1168 O O . TYR A 1 137 ? 2.263 -0.361 13.785 1.00 98.62 137 TYR A O 1
ATOM 1176 N N . ILE A 1 138 ? 3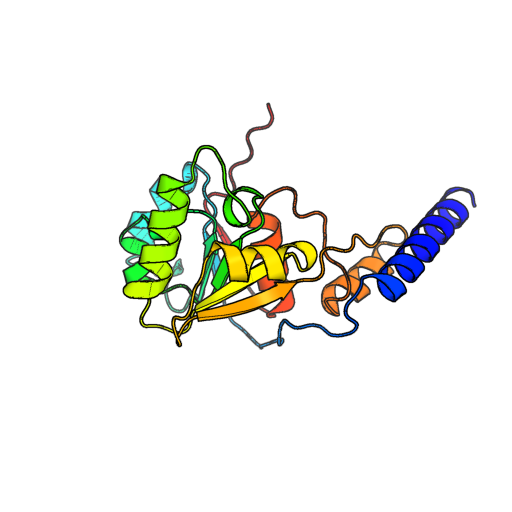.502 1.511 13.854 1.00 98.62 138 ILE A N 1
ATOM 1177 C CA . ILE A 1 138 ? 3.666 1.637 12.411 1.00 98.62 138 ILE A CA 1
ATOM 1178 C C . ILE A 1 138 ? 5.014 1.068 11.978 1.00 98.62 138 ILE A C 1
ATOM 1180 O O . ILE A 1 138 ? 6.079 1.521 12.387 1.00 98.62 138 ILE A O 1
ATOM 1184 N N . ASN A 1 139 ? 4.962 0.103 11.065 1.00 98.00 139 ASN A N 1
ATOM 1185 C CA . ASN A 1 139 ? 6.139 -0.442 10.401 1.00 98.00 139 ASN A CA 1
ATOM 1186 C C . ASN A 1 139 ? 6.166 -0.011 8.932 1.00 98.00 139 ASN A C 1
ATOM 1188 O O . ASN A 1 139 ? 5.191 -0.208 8.213 1.00 98.00 139 ASN A O 1
ATOM 1192 N N . ILE A 1 140 ? 7.286 0.533 8.454 1.00 97.94 140 ILE A N 1
ATOM 1193 C CA . ILE A 1 140 ? 7.422 0.994 7.066 1.00 97.94 140 ILE A CA 1
ATOM 1194 C C . ILE A 1 140 ? 8.247 -0.020 6.272 1.00 97.94 140 ILE A C 1
ATOM 1196 O O . ILE A 1 140 ? 9.434 -0.222 6.528 1.00 97.94 140 ILE A O 1
ATOM 1200 N N . ILE A 1 141 ? 7.635 -0.620 5.252 1.00 96.44 141 ILE A N 1
ATOM 1201 C CA . ILE A 1 141 ? 8.284 -1.549 4.331 1.00 96.44 141 ILE A CA 1
ATOM 1202 C C . ILE A 1 141 ? 8.386 -0.924 2.940 1.00 96.44 141 ILE A C 1
ATOM 1204 O O . ILE A 1 141 ? 7.396 -0.589 2.291 1.00 96.44 141 ILE A O 1
ATOM 1208 N N . LYS A 1 142 ? 9.614 -0.834 2.431 1.00 94.50 142 LYS A N 1
ATOM 1209 C CA . LYS A 1 142 ? 9.871 -0.447 1.044 1.00 94.50 142 LYS A CA 1
ATOM 1210 C C . LYS A 1 142 ? 9.767 -1.635 0.090 1.00 94.50 142 LYS A C 1
ATOM 1212 O O . LYS A 1 142 ? 10.342 -2.682 0.358 1.00 94.50 142 LYS A O 1
ATOM 1217 N N . ILE A 1 143 ? 9.109 -1.450 -1.049 1.00 93.94 143 ILE A N 1
ATOM 1218 C CA . ILE A 1 143 ? 8.919 -2.448 -2.105 1.00 93.94 143 ILE A CA 1
ATOM 1219 C C . ILE A 1 143 ? 9.746 -2.073 -3.327 1.00 93.94 143 ILE A C 1
ATOM 1221 O O . ILE A 1 143 ? 9.728 -0.926 -3.772 1.00 93.94 143 ILE A O 1
ATOM 1225 N N . ASN A 1 144 ? 10.461 -3.047 -3.886 1.00 91.81 144 ASN A N 1
ATOM 1226 C CA . ASN A 1 144 ? 11.197 -2.853 -5.125 1.00 91.81 144 ASN A CA 1
ATOM 1227 C C . ASN A 1 144 ? 10.225 -2.488 -6.262 1.00 91.81 144 ASN A C 1
ATOM 1229 O O . ASN A 1 144 ? 9.237 -3.183 -6.473 1.00 91.81 144 ASN A O 1
ATOM 1233 N N . ASN A 1 145 ? 10.496 -1.404 -6.989 1.00 90.00 145 ASN A N 1
ATOM 1234 C CA . ASN A 1 145 ? 9.660 -0.930 -8.094 1.00 90.00 145 ASN A CA 1
ATOM 1235 C C . ASN A 1 145 ? 10.301 -1.148 -9.477 1.00 90.00 145 ASN A C 1
ATOM 1237 O O . ASN A 1 145 ? 9.847 -0.578 -10.472 1.00 90.00 145 ASN A O 1
ATOM 1241 N N . LEU A 1 146 ? 11.364 -1.955 -9.557 1.00 91.44 146 LEU A N 1
ATOM 1242 C CA . LEU A 1 146 ? 11.992 -2.308 -10.824 1.00 91.44 146 LEU A CA 1
ATOM 1243 C C . LEU A 1 146 ? 11.024 -3.106 -11.701 1.00 91.44 146 LEU A C 1
ATOM 1245 O O . LEU A 1 146 ? 10.466 -4.122 -11.288 1.00 91.44 146 LEU A O 1
ATOM 1249 N N . ILE A 1 147 ? 10.865 -2.669 -12.949 1.00 89.31 147 ILE A N 1
ATOM 1250 C CA . ILE A 1 147 ? 10.010 -3.340 -13.929 1.00 89.31 147 ILE A CA 1
ATOM 1251 C C . ILE A 1 147 ? 10.838 -4.401 -14.657 1.00 89.31 147 ILE A C 1
ATOM 1253 O O . ILE A 1 147 ? 11.736 -4.076 -15.438 1.00 89.31 147 ILE A O 1
ATOM 1257 N N . CYS A 1 148 ? 10.499 -5.673 -14.447 1.00 88.62 148 CYS A N 1
ATOM 1258 C CA . CYS A 1 148 ? 11.055 -6.781 -15.218 1.00 88.62 148 CYS A CA 1
ATOM 1259 C C . CYS A 1 148 ? 10.334 -6.891 -16.574 1.00 88.62 148 CYS A C 1
ATOM 1261 O O . CYS A 1 148 ? 9.158 -7.258 -16.646 1.00 88.62 148 CYS A O 1
ATOM 1263 N N . LYS A 1 149 ? 11.039 -6.522 -17.651 1.00 82.94 149 LYS A N 1
ATOM 1264 C CA . LYS A 1 149 ? 10.585 -6.642 -19.046 1.00 82.94 149 LYS A CA 1
ATOM 1265 C C . LYS A 1 149 ? 11.202 -7.884 -19.702 1.00 82.94 149 LYS A C 1
ATOM 1267 O O . LYS A 1 149 ? 12.250 -8.355 -19.273 1.00 82.94 149 LYS A O 1
ATOM 1272 N N . GLY A 1 150 ? 10.564 -8.380 -20.761 1.00 78.94 150 GLY A N 1
ATOM 1273 C CA . GLY A 1 150 ? 11.000 -9.569 -21.496 1.00 78.94 150 GLY A CA 1
ATOM 1274 C C . GLY A 1 150 ? 10.063 -10.752 -21.264 1.00 78.94 150 GLY A C 1
ATOM 1275 O O . GLY A 1 150 ? 8.855 -10.636 -21.458 1.00 78.94 150 GLY A O 1
ATOM 1276 N N . PHE A 1 151 ? 10.618 -11.890 -20.845 1.00 85.81 151 PHE A N 1
ATOM 1277 C CA . PHE A 1 151 ? 9.898 -13.162 -20.741 1.00 85.81 151 PHE A CA 1
ATOM 1278 C C . PHE A 1 151 ? 8.872 -13.180 -19.582 1.00 85.81 151 PHE A C 1
ATOM 1280 O O . PHE A 1 151 ? 9.272 -13.071 -18.419 1.00 85.81 151 PHE A O 1
ATOM 1287 N N . PRO A 1 152 ? 7.562 -13.384 -19.845 1.00 80.69 152 PRO A N 1
ATOM 1288 C CA . PRO A 1 152 ? 6.517 -13.324 -18.813 1.00 80.69 152 PRO A CA 1
ATOM 1289 C C . PRO A 1 152 ? 6.702 -14.295 -17.636 1.00 80.69 152 PRO A C 1
ATOM 1291 O O . PRO A 1 152 ? 6.519 -13.904 -16.483 1.00 80.69 152 PRO A O 1
ATOM 1294 N N . ASN A 1 153 ? 7.109 -15.541 -17.898 1.00 83.38 153 ASN A N 1
ATOM 1295 C CA . ASN A 1 153 ? 7.317 -16.545 -16.844 1.00 83.38 153 ASN A CA 1
ATOM 1296 C C . ASN A 1 153 ? 8.470 -16.161 -15.910 1.00 83.38 153 ASN A C 1
ATOM 1298 O O . ASN A 1 153 ? 8.365 -16.293 -14.691 1.00 83.38 153 ASN A O 1
ATOM 1302 N N . VAL A 1 154 ? 9.543 -15.616 -16.484 1.00 86.75 154 VAL A N 1
ATOM 1303 C CA . VAL A 1 154 ? 10.704 -15.124 -15.740 1.00 86.75 154 VAL A CA 1
ATOM 1304 C C . VAL A 1 154 ? 10.310 -13.913 -14.895 1.00 86.75 154 VAL A C 1
ATOM 1306 O O . VAL A 1 154 ? 10.598 -13.870 -13.702 1.00 86.75 154 VAL A O 1
ATOM 1309 N N . ARG A 1 155 ? 9.553 -12.971 -15.464 1.00 90.56 155 ARG A N 1
ATOM 1310 C CA . ARG A 1 155 ? 9.009 -11.814 -14.737 1.00 90.56 155 ARG A CA 1
ATOM 1311 C C . ARG A 1 155 ? 8.216 -12.226 -13.495 1.00 90.56 155 ARG A C 1
ATOM 1313 O O . ARG A 1 155 ? 8.445 -11.678 -12.420 1.00 90.56 155 ARG A O 1
ATOM 1320 N N . ASN A 1 156 ? 7.333 -13.219 -13.617 1.00 89.38 156 ASN A N 1
ATOM 1321 C CA . ASN A 1 156 ? 6.529 -13.703 -12.491 1.00 89.38 156 ASN A CA 1
ATOM 1322 C C . ASN A 1 156 ? 7.395 -14.291 -11.363 1.00 89.38 156 ASN A C 1
ATOM 1324 O O . ASN A 1 156 ? 7.057 -14.138 -10.190 1.00 89.38 156 ASN A O 1
ATOM 1328 N N . PHE A 1 157 ? 8.522 -14.930 -11.693 1.00 91.62 157 PHE A N 1
ATOM 1329 C CA . PHE A 1 157 ? 9.493 -15.380 -10.694 1.00 91.62 157 PHE A CA 1
ATOM 1330 C C . PHE A 1 157 ? 10.104 -14.199 -9.922 1.00 91.62 157 PHE A C 1
ATOM 1332 O O . PHE A 1 157 ? 10.075 -14.205 -8.691 1.00 91.62 157 PHE A O 1
ATOM 1339 N N . PHE A 1 158 ? 10.584 -13.157 -10.614 1.00 92.50 158 PHE A N 1
ATOM 1340 C CA . PHE A 1 158 ? 11.139 -11.962 -9.958 1.00 92.50 158 PHE A CA 1
ATOM 1341 C C . PHE A 1 158 ? 10.098 -11.231 -9.099 1.00 92.50 158 PHE A C 1
ATOM 1343 O O . PHE A 1 158 ? 10.435 -10.759 -8.014 1.00 92.50 158 PHE A O 1
ATOM 1350 N N . TYR A 1 159 ? 8.833 -11.203 -9.532 1.00 92.81 159 TYR A N 1
ATOM 1351 C CA . TYR A 1 159 ? 7.718 -10.654 -8.752 1.00 92.81 159 TYR A CA 1
ATOM 1352 C C . TYR A 1 159 ? 7.501 -11.418 -7.448 1.00 92.81 159 TYR A C 1
ATOM 1354 O O . TYR A 1 159 ? 7.517 -10.806 -6.387 1.00 92.81 159 TYR A O 1
ATOM 1362 N N . LYS A 1 160 ? 7.397 -12.754 -7.502 1.00 90.69 160 LYS A N 1
ATOM 1363 C CA . LYS A 1 160 ? 7.238 -13.607 -6.306 1.00 90.69 160 LYS A CA 1
ATOM 1364 C C . LYS A 1 160 ? 8.416 -13.503 -5.333 1.00 90.69 160 LYS A C 1
ATOM 1366 O O . LYS A 1 160 ? 8.268 -13.735 -4.136 1.00 90.69 160 LYS A O 1
ATOM 1371 N N . LYS A 1 161 ? 9.610 -13.201 -5.848 1.00 90.81 161 LYS A N 1
ATOM 1372 C CA . LYS A 1 161 ? 10.824 -12.999 -5.048 1.00 90.81 161 LYS A CA 1
ATOM 1373 C C . LYS A 1 161 ? 10.993 -11.557 -4.554 1.00 90.81 161 LYS A C 1
ATOM 1375 O O . LYS A 1 161 ? 11.997 -11.280 -3.912 1.00 90.81 161 LYS A O 1
ATOM 1380 N N . GLY A 1 162 ? 10.053 -10.648 -4.832 1.00 91.12 162 GLY A N 1
ATOM 1381 C CA . GLY A 1 162 ? 10.141 -9.238 -4.426 1.00 91.12 162 GLY A CA 1
ATOM 1382 C C . GLY A 1 162 ? 11.291 -8.463 -5.084 1.00 91.12 162 GLY A C 1
ATOM 1383 O O . GLY A 1 162 ? 11.644 -7.376 -4.635 1.00 91.12 162 GLY A O 1
ATOM 1384 N N . LEU A 1 163 ? 11.884 -9.015 -6.145 1.00 92.31 163 LEU A N 1
ATOM 1385 C CA . LEU A 1 163 ? 13.025 -8.445 -6.870 1.00 92.31 163 LEU A CA 1
ATOM 1386 C C . LEU A 1 163 ? 12.591 -7.485 -7.986 1.00 92.31 163 LEU A C 1
ATOM 1388 O O . LEU A 1 163 ? 13.406 -6.772 -8.564 1.00 92.31 163 LEU A O 1
ATOM 1392 N N . ALA A 1 164 ? 11.309 -7.500 -8.320 1.00 92.75 164 ALA A N 1
ATOM 1393 C CA . ALA A 1 164 ? 10.685 -6.625 -9.291 1.00 92.75 164 ALA A CA 1
ATOM 1394 C C . ALA A 1 164 ? 9.209 -6.460 -8.921 1.00 92.75 164 ALA A C 1
ATOM 1396 O O . ALA A 1 164 ? 8.662 -7.260 -8.159 1.00 92.75 164 ALA A O 1
ATOM 1397 N N . ALA A 1 165 ? 8.556 -5.470 -9.514 1.00 92.38 165 ALA A N 1
ATOM 1398 C CA . ALA A 1 165 ? 7.123 -5.258 -9.385 1.00 92.38 165 ALA A CA 1
ATOM 1399 C C . ALA A 1 165 ? 6.488 -4.951 -10.751 1.00 92.38 165 ALA A C 1
ATOM 1401 O O . ALA A 1 165 ? 7.189 -4.564 -11.701 1.00 92.38 165 ALA A O 1
ATOM 1402 N N . PRO A 1 166 ? 5.166 -5.150 -10.898 1.00 90.69 166 PRO A N 1
ATOM 1403 C CA . PRO A 1 166 ? 4.437 -4.557 -12.008 1.00 90.69 166 PRO A CA 1
ATOM 1404 C C . PRO A 1 166 ? 4.550 -3.026 -11.952 1.00 90.69 166 PRO A C 1
ATOM 1406 O O . PRO A 1 166 ? 4.730 -2.463 -10.869 1.00 90.69 166 PRO A O 1
ATOM 1409 N N . PRO A 1 167 ? 4.424 -2.328 -13.095 1.00 87.88 167 PRO A N 1
ATOM 1410 C CA . PRO A 1 167 ? 4.166 -0.896 -13.065 1.00 87.88 167 PRO A CA 1
ATOM 1411 C C . PRO A 1 167 ? 2.933 -0.657 -12.193 1.00 87.88 167 PRO A C 1
ATOM 1413 O O . PRO A 1 167 ? 1.894 -1.273 -12.432 1.00 87.88 167 PRO A O 1
ATOM 1416 N N . PHE A 1 168 ? 3.056 0.192 -11.173 1.00 85.06 168 PHE A N 1
ATOM 1417 C CA . PHE A 1 168 ? 1.932 0.423 -10.276 1.00 85.06 168 PHE A CA 1
ATOM 1418 C C . PHE A 1 168 ? 0.802 1.123 -11.034 1.00 85.06 168 PHE A C 1
ATOM 1420 O O . PHE A 1 168 ? -0.279 0.567 -11.119 1.00 85.06 168 PHE A O 1
ATOM 1427 N N . GLY A 1 169 ? 1.024 2.271 -11.680 1.00 82.69 169 GLY A N 1
ATOM 1428 C CA . GLY A 1 169 ? -0.021 2.981 -12.445 1.00 82.69 169 GLY A CA 1
ATOM 1429 C C . GLY A 1 169 ? -1.138 3.579 -11.572 1.00 82.69 169 GLY A C 1
ATOM 1430 O O . GLY A 1 169 ? -1.548 4.708 -11.796 1.00 82.69 169 GLY A O 1
ATOM 1431 N N . SER A 1 170 ? -1.552 2.872 -10.523 1.00 89.56 170 SER A N 1
ATOM 1432 C CA . SER A 1 170 ? -2.361 3.328 -9.405 1.00 89.56 170 SER A CA 1
ATOM 1433 C C . SER A 1 170 ? -1.801 2.757 -8.095 1.00 89.56 170 SER A C 1
ATOM 1435 O O . SER A 1 170 ? -1.050 1.775 -8.085 1.00 89.56 170 SER A O 1
ATOM 1437 N N . VAL A 1 171 ? -2.201 3.336 -6.962 1.00 94.31 171 VAL A N 1
ATOM 1438 C CA . VAL A 1 171 ? -1.850 2.793 -5.639 1.00 94.31 171 VAL A CA 1
ATOM 1439 C C . VAL A 1 171 ? -2.535 1.440 -5.381 1.00 94.31 171 VAL A C 1
ATOM 1441 O O . VAL A 1 171 ? -1.986 0.606 -4.663 1.00 94.31 171 VAL A O 1
ATOM 1444 N N . ALA A 1 172 ? -3.676 1.165 -6.027 1.00 95.31 172 ALA A N 1
ATOM 1445 C CA . ALA A 1 172 ? -4.373 -0.116 -5.910 1.00 95.31 172 ALA A CA 1
ATOM 1446 C C . ALA A 1 172 ? -3.528 -1.277 -6.459 1.00 95.31 172 ALA A C 1
ATOM 1448 O O . ALA A 1 172 ? -3.485 -2.347 -5.860 1.00 95.31 172 ALA A O 1
ATOM 1449 N N . ASN A 1 173 ? -2.765 -1.063 -7.534 1.00 94.50 173 ASN A N 1
ATOM 1450 C CA . ASN A 1 173 ? -1.870 -2.092 -8.070 1.00 94.50 173 ASN A CA 1
ATOM 1451 C C . ASN A 1 173 ? -0.742 -2.449 -7.089 1.00 94.50 173 ASN A C 1
ATOM 1453 O O . ASN A 1 173 ? -0.353 -3.616 -7.015 1.00 94.50 173 ASN A O 1
ATOM 1457 N N . LEU A 1 174 ? -0.222 -1.475 -6.326 1.00 95.88 174 LEU A N 1
ATOM 1458 C CA . LEU A 1 174 ? 0.724 -1.754 -5.239 1.00 95.88 174 LEU A CA 1
ATOM 1459 C C . LEU A 1 174 ? 0.047 -2.593 -4.148 1.00 95.88 174 LEU A C 1
ATOM 1461 O O . LEU A 1 174 ? 0.616 -3.597 -3.726 1.00 95.88 174 LEU A O 1
ATOM 1465 N N . ALA A 1 175 ? -1.171 -2.232 -3.740 1.00 97.31 175 ALA A N 1
ATOM 1466 C CA . ALA A 1 175 ? -1.923 -2.971 -2.728 1.00 97.31 175 ALA A CA 1
ATOM 1467 C C . ALA A 1 175 ? -2.196 -4.429 -3.145 1.00 97.31 175 ALA A C 1
ATOM 1469 O O . ALA A 1 175 ? -1.937 -5.354 -2.376 1.00 97.31 175 ALA A O 1
ATOM 1470 N N . ILE A 1 176 ? -2.618 -4.653 -4.392 1.00 96.56 176 ILE A N 1
ATOM 1471 C CA . ILE A 1 176 ? -2.831 -5.995 -4.957 1.00 96.56 176 ILE A CA 1
ATOM 1472 C C . ILE A 1 176 ? -1.515 -6.779 -4.995 1.00 96.56 176 ILE A C 1
ATOM 1474 O O . ILE A 1 176 ? -1.464 -7.943 -4.598 1.00 96.56 176 ILE A O 1
ATOM 1478 N N . PHE A 1 177 ? -0.423 -6.146 -5.432 1.00 95.94 177 PHE A N 1
ATOM 1479 C CA . PHE A 1 177 ? 0.896 -6.777 -5.445 1.00 95.94 177 PHE A CA 1
ATOM 1480 C C . PHE A 1 177 ? 1.358 -7.188 -4.040 1.00 95.94 177 PHE A C 1
ATOM 1482 O O . PHE A 1 177 ? 1.912 -8.278 -3.869 1.00 95.94 177 PHE A O 1
ATOM 1489 N N . VAL A 1 178 ? 1.114 -6.342 -3.036 1.00 96.56 178 VAL A N 1
ATOM 1490 C CA . VAL A 1 178 ? 1.398 -6.636 -1.627 1.00 96.56 178 VAL A CA 1
ATOM 1491 C C . VAL A 1 178 ? 0.568 -7.823 -1.148 1.00 96.56 178 VAL A C 1
ATOM 1493 O O . VAL A 1 178 ? 1.147 -8.764 -0.609 1.00 96.56 178 VAL A O 1
ATOM 1496 N N . ALA A 1 179 ? -0.745 -7.826 -1.389 1.00 96.88 179 ALA A N 1
ATOM 1497 C CA . ALA A 1 179 ? -1.637 -8.919 -1.005 1.00 96.88 179 ALA A CA 1
ATOM 1498 C C . ALA A 1 179 ? -1.194 -10.265 -1.615 1.00 96.88 179 ALA A C 1
ATOM 1500 O O . ALA A 1 179 ? -1.052 -11.263 -0.903 1.00 96.88 179 ALA A O 1
ATOM 1501 N N . LEU A 1 180 ? -0.850 -10.278 -2.907 1.00 95.44 180 LEU A N 1
ATOM 1502 C CA . LEU A 1 180 ? -0.345 -11.473 -3.593 1.00 95.44 180 LEU A CA 1
ATOM 1503 C C . LEU A 1 180 ? 0.966 -11.987 -2.981 1.00 95.44 180 LEU A C 1
ATOM 1505 O O . LEU A 1 180 ? 1.124 -13.187 -2.756 1.00 95.44 180 LEU A O 1
ATOM 1509 N N . ASN A 1 181 ? 1.918 -11.094 -2.694 1.00 94.81 181 ASN A N 1
ATOM 1510 C CA . ASN A 1 181 ? 3.211 -11.482 -2.117 1.00 94.81 181 ASN A CA 1
ATOM 1511 C C . ASN A 1 181 ? 3.120 -11.857 -0.637 1.00 94.81 181 ASN A C 1
ATOM 1513 O O . ASN A 1 181 ? 3.921 -12.664 -0.161 1.00 94.81 181 ASN A O 1
ATOM 1517 N N . LYS A 1 182 ? 2.138 -11.305 0.081 1.00 94.94 182 LYS A N 1
ATOM 1518 C CA . LYS A 1 182 ? 1.808 -11.720 1.441 1.00 94.94 182 LYS A CA 1
ATOM 1519 C C . LYS A 1 182 ? 1.250 -13.133 1.493 1.00 94.94 182 LYS A C 1
ATOM 1521 O O . LYS A 1 182 ? 1.438 -13.772 2.515 1.00 94.94 182 LYS A O 1
ATOM 1526 N N . GLY A 1 183 ? 0.684 -13.639 0.398 1.00 94.75 183 GLY A N 1
ATOM 1527 C CA . GLY A 1 183 ? 0.188 -15.010 0.308 1.00 94.75 183 GLY A CA 1
ATOM 1528 C C . GLY A 1 183 ? -1.280 -15.163 0.695 1.00 94.75 183 GLY A C 1
ATOM 1529 O O . GLY A 1 183 ? -1.672 -16.268 1.062 1.00 94.75 183 GLY A O 1
ATOM 1530 N N . TYR A 1 184 ? -2.078 -14.092 0.601 1.00 96.50 184 TYR A N 1
ATOM 1531 C CA . TYR A 1 184 ? -3.534 -14.206 0.713 1.00 96.50 184 TYR A CA 1
ATOM 1532 C C . TYR A 1 184 ? -4.087 -15.087 -0.399 1.00 96.50 184 TYR A C 1
ATOM 1534 O O . TYR A 1 184 ? -3.670 -14.988 -1.557 1.00 96.50 184 TYR A O 1
ATOM 1542 N N . THR A 1 185 ? -5.024 -15.947 -0.025 1.00 94.94 185 THR A N 1
ATOM 1543 C CA . THR A 1 185 ? -5.672 -16.890 -0.941 1.00 94.94 185 THR A CA 1
ATOM 1544 C C . THR A 1 185 ? -6.843 -16.248 -1.675 1.00 94.94 185 THR A C 1
ATOM 1546 O O . THR A 1 185 ? -7.022 -16.514 -2.861 1.00 94.94 185 THR A O 1
ATOM 1549 N N . ASN A 1 186 ? -7.564 -15.339 -1.010 1.00 96.50 186 ASN A N 1
ATOM 1550 C CA . ASN A 1 186 ? -8.638 -14.542 -1.599 1.00 96.50 186 ASN A CA 1
ATOM 1551 C C . ASN A 1 186 ? -8.331 -13.049 -1.455 1.00 96.50 186 ASN A C 1
ATOM 1553 O O . ASN A 1 186 ? -7.961 -12.584 -0.375 1.00 96.50 186 ASN A O 1
ATOM 1557 N N . ILE A 1 187 ? -8.486 -12.296 -2.544 1.00 97.31 187 ILE A N 1
ATOM 1558 C CA . ILE A 1 187 ? -8.253 -10.849 -2.583 1.00 97.31 187 ILE A CA 1
ATOM 1559 C C . ILE A 1 187 ? -9.503 -10.191 -3.166 1.00 97.31 187 ILE A C 1
ATOM 1561 O O . ILE A 1 187 ? -9.716 -10.230 -4.378 1.00 97.31 187 ILE A O 1
ATOM 1565 N N . ASN A 1 188 ? -10.312 -9.583 -2.304 1.00 97.12 188 ASN A N 1
ATOM 1566 C CA . ASN A 1 188 ? -11.524 -8.871 -2.696 1.00 97.12 188 ASN A CA 1
ATOM 1567 C C . ASN A 1 188 ? -11.171 -7.414 -3.010 1.00 97.12 188 ASN A C 1
ATOM 1569 O O . ASN A 1 188 ? -10.433 -6.776 -2.258 1.00 97.12 188 ASN A O 1
ATOM 1573 N N . LEU A 1 189 ? -11.674 -6.883 -4.123 1.00 97.12 189 LEU A N 1
ATOM 1574 C CA . LEU A 1 189 ? -11.350 -5.536 -4.592 1.00 97.12 189 LEU A CA 1
ATOM 1575 C C . LEU A 1 189 ? -12.588 -4.645 -4.518 1.00 97.12 189 LEU A C 1
ATOM 1577 O O . LEU A 1 189 ? -13.607 -4.963 -5.124 1.00 97.12 189 LEU A O 1
ATOM 1581 N N . TYR A 1 190 ? -12.476 -3.511 -3.828 1.00 96.44 190 TYR A N 1
ATOM 1582 C CA . TYR A 1 190 ? -13.555 -2.533 -3.686 1.00 96.44 190 TYR A CA 1
ATOM 1583 C C . TYR A 1 190 ? -13.043 -1.128 -4.008 1.00 96.44 190 TYR A C 1
ATOM 1585 O O . TYR A 1 190 ? -11.892 -0.796 -3.711 1.00 96.44 190 TYR A O 1
ATOM 1593 N N . GLY A 1 191 ? -13.878 -0.292 -4.632 1.00 94.38 191 GLY A N 1
ATOM 1594 C CA . GLY A 1 191 ? -13.470 1.054 -5.048 1.00 94.38 191 GLY A CA 1
ATOM 1595 C C . GLY A 1 191 ? -12.405 1.063 -6.150 1.00 94.38 191 GLY A C 1
ATOM 1596 O O . GLY A 1 191 ? -11.630 2.015 -6.243 1.00 94.38 191 GLY A O 1
ATOM 1597 N N . VAL A 1 192 ? -12.299 -0.001 -6.952 1.00 91.25 192 VAL A N 1
ATOM 1598 C CA . VAL A 1 192 ? -11.382 -0.071 -8.104 1.00 91.25 192 VAL A CA 1
ATOM 1599 C C . VAL A 1 192 ? -12.149 0.326 -9.361 1.00 91.25 192 VAL A C 1
ATOM 1601 O O . VAL A 1 192 ? -12.374 -0.472 -10.267 1.00 91.25 192 VAL A O 1
ATOM 1604 N N . ASP A 1 193 ? -12.602 1.575 -9.379 1.00 87.69 193 ASP A N 1
ATOM 1605 C CA . ASP A 1 193 ? -13.345 2.117 -10.508 1.00 87.69 193 ASP A CA 1
ATOM 1606 C C . ASP A 1 193 ? -12.363 2.636 -11.559 1.00 87.69 193 ASP A C 1
ATOM 1608 O O . ASP A 1 193 ? -11.487 3.456 -11.271 1.00 87.69 193 ASP A O 1
ATOM 1612 N N . HIS A 1 194 ? -12.509 2.158 -12.792 1.00 70.62 194 HIS A N 1
ATOM 1613 C CA . HIS A 1 194 ? -11.785 2.690 -13.935 1.00 70.62 194 HIS A CA 1
ATOM 1614 C C . HIS A 1 194 ? -12.712 3.584 -14.737 1.00 70.62 194 HIS A C 1
ATOM 1616 O O . HIS A 1 194 ? -13.721 3.137 -15.275 1.00 70.62 194 HIS A O 1
ATOM 1622 N N . THR A 1 195 ? -12.328 4.843 -14.873 1.00 54.88 195 THR A N 1
ATOM 1623 C CA . THR A 1 195 ? -12.882 5.698 -15.907 1.00 54.88 195 THR A CA 1
ATOM 1624 C C . THR A 1 195 ? -11.971 5.612 -17.125 1.00 54.88 195 THR A C 1
ATOM 1626 O O . THR A 1 195 ? -10.862 6.147 -17.106 1.00 54.88 195 THR A O 1
ATOM 1629 N N . PHE A 1 196 ? -12.397 4.895 -18.164 1.00 50.72 196 PHE A N 1
ATOM 1630 C CA . PHE A 1 196 ? -11.787 5.029 -19.485 1.00 50.72 196 PHE A CA 1
ATOM 1631 C C . PHE A 1 196 ? -12.248 6.373 -20.061 1.00 50.72 196 PHE A C 1
ATOM 1633 O O . PHE A 1 196 ? -13.350 6.461 -20.597 1.00 50.72 196 PHE A O 1
ATOM 1640 N N . PHE A 1 197 ? -11.444 7.419 -19.876 1.00 46.16 197 PHE A N 1
ATOM 1641 C CA . PHE A 1 197 ? -11.592 8.695 -20.575 1.00 46.16 197 PHE A CA 1
ATOM 1642 C C . PHE A 1 197 ? -10.340 8.945 -21.410 1.00 46.16 197 PHE A C 1
ATOM 1644 O O . PHE A 1 197 ? -9.233 8.666 -20.889 1.00 46.16 197 PHE A O 1
#

Organism: NCBI:txid742767

pLDDT: mean 92.52, std 7.93, range [46.16, 98.81]

Foldseek 3Di:
DVQQVVLVVLQVVLVVCLVPPWDQFAPQDADQAEAEEEQEAAPQSVVVLVCCVPDPVNPRYAYEYEDLPLVDPSCLVNVHQEYEDEDPVLQDDDPCLVSSQVSLVCVQPPRPAQYEYEYAPVRPVSNCVVSVRPRPSYHYDHAHARQRGHDPVVRVVCLLRSSHAHNQPDRSSVVVSSCVNNNYPHYHYGNPDDDPD

Secondary structure (DSSP, 8-state):
-HHHHHHHHHHHHHHHHHHHH--SS--S----EEEEEEE--STTHHHHGGGTTTSGGGTTEEEEEETTGGGSTHHHHH--SEEE--SGGGTS--TTHHHHHHHHHHHHHT--S-EEEEEEGGGHHHHHHHH----TTEEEEEE------S-HHHHHHHHHTTS-----SSHHHHHHHHHHHHTEEEEEEES------